Protein AF-A0A1E3XGG4-F1 (afdb_monomer_lite)

Foldseek 3Di:
DDPPVVADPLNVLVVVLVVLVVLLVVLVVLQVVVCVVVVHGLVVCVVVVVCVVVPVDPVVVVSNVSNVCSVVSNVVSVVVNVVSVLVNDWPVVVVVVLVVLCVVVVWDFPDWDDDRFKIWTWIGDDPQWTKTWIDGSVLVWIKIFTGHNRDGQWIWGQDPNFIWTLHNVGNPDTDTDDDDDPNRVVVVSVVVCVVVVVD

Structure (mmCIF, N/CA/C/O backbone):
data_AF-A0A1E3XGG4-F1
#
_entry.id   AF-A0A1E3XGG4-F1
#
loop_
_atom_site.group_PDB
_atom_site.id
_atom_site.type_symbol
_atom_site.label_atom_id
_atom_site.label_alt_id
_atom_site.label_comp_id
_atom_site.label_asym_id
_atom_site.label_entity_id
_atom_site.label_seq_id
_atom_site.pdbx_PDB_ins_code
_atom_site.Cartn_x
_atom_site.Cartn_y
_atom_site.Cartn_z
_atom_site.occupancy
_atom_site.B_iso_or_equiv
_atom_site.auth_seq_id
_atom_site.auth_comp_id
_atom_site.auth_asym_id
_atom_site.auth_atom_id
_atom_site.pdbx_PDB_model_num
ATOM 1 N N . MET A 1 1 ? 4.305 -35.126 -15.797 1.00 65.62 1 MET A N 1
ATOM 2 C CA . MET A 1 1 ? 4.258 -34.214 -14.642 1.00 65.62 1 MET A CA 1
ATOM 3 C C . MET A 1 1 ? 4.569 -32.824 -15.157 1.00 65.62 1 MET A C 1
ATOM 5 O O . MET A 1 1 ? 5.622 -32.645 -15.763 1.00 65.62 1 MET A O 1
ATOM 9 N N . LYS A 1 2 ? 3.625 -31.889 -15.069 1.00 80.44 2 LYS A N 1
ATOM 10 C CA . LYS A 1 2 ? 3.835 -30.514 -15.540 1.00 80.44 2 LYS A CA 1
ATOM 11 C C . LYS A 1 2 ? 4.566 -29.727 -14.454 1.00 80.44 2 LYS A C 1
ATOM 13 O O . LYS A 1 2 ? 4.305 -29.934 -13.279 1.00 80.44 2 LYS A O 1
ATOM 18 N N . LEU A 1 3 ? 5.448 -28.802 -14.832 1.00 75.38 3 LEU A N 1
ATOM 19 C CA . LEU A 1 3 ? 6.190 -27.970 -13.871 1.00 75.38 3 LEU A CA 1
ATOM 20 C C . LEU A 1 3 ? 5.249 -27.228 -12.897 1.00 75.38 3 LEU A C 1
ATOM 22 O O . LEU A 1 3 ? 5.534 -27.122 -11.712 1.00 75.38 3 LEU A O 1
ATOM 26 N N . VAL A 1 4 ? 4.084 -26.800 -13.392 1.00 77.31 4 VAL A N 1
ATOM 27 C CA . VAL A 1 4 ? 3.022 -26.137 -12.612 1.00 77.31 4 VAL A CA 1
ATOM 28 C C . VAL A 1 4 ? 2.339 -27.035 -11.573 1.00 77.31 4 VAL A C 1
ATOM 30 O O . VAL A 1 4 ? 1.601 -26.535 -10.739 1.00 77.31 4 VAL A O 1
ATOM 33 N N . GLU A 1 5 ? 2.558 -28.351 -11.619 1.00 86.88 5 GLU A N 1
ATOM 34 C CA . GLU A 1 5 ? 2.061 -29.299 -10.609 1.00 86.88 5 GLU A CA 1
ATOM 35 C C . GLU A 1 5 ? 3.046 -29.445 -9.432 1.00 86.88 5 GLU A C 1
ATOM 37 O O . GLU A 1 5 ? 2.701 -30.062 -8.430 1.00 86.88 5 GLU A O 1
ATOM 42 N N . LEU A 1 6 ? 4.265 -28.896 -9.548 1.00 88.75 6 LEU A N 1
ATOM 43 C CA . LEU A 1 6 ? 5.333 -29.000 -8.543 1.00 88.75 6 LEU A CA 1
ATOM 44 C C . LEU A 1 6 ? 5.618 -27.702 -7.792 1.00 88.75 6 LEU A C 1
ATOM 46 O O . LEU A 1 6 ? 6.265 -27.745 -6.752 1.00 88.75 6 LEU A O 1
ATOM 50 N N . ILE A 1 7 ? 5.207 -26.567 -8.353 1.00 85.81 7 ILE A N 1
ATOM 51 C CA . ILE A 1 7 ? 5.519 -25.234 -7.840 1.00 85.81 7 ILE A CA 1
ATOM 52 C C . ILE A 1 7 ? 4.202 -24.576 -7.445 1.00 85.81 7 ILE A C 1
ATOM 54 O O . ILE A 1 7 ? 3.264 -24.541 -8.245 1.00 85.81 7 ILE A O 1
ATOM 58 N N . SER A 1 8 ? 4.122 -24.058 -6.221 1.00 83.19 8 SER A N 1
ATOM 59 C CA . SER A 1 8 ? 2.925 -23.365 -5.749 1.00 83.19 8 SER A CA 1
ATOM 60 C C . SER A 1 8 ? 2.688 -22.058 -6.514 1.00 83.19 8 SER A C 1
ATOM 62 O O . SER A 1 8 ? 3.611 -21.420 -7.022 1.00 83.19 8 SER A O 1
ATOM 64 N N . GLU A 1 9 ? 1.433 -21.604 -6.562 1.00 82.25 9 GLU A N 1
ATOM 65 C CA . GLU A 1 9 ? 1.094 -20.309 -7.168 1.00 82.25 9 GLU A CA 1
ATOM 66 C C . GLU A 1 9 ? 1.853 -19.149 -6.499 1.00 82.25 9 GLU A C 1
ATOM 68 O O . GLU A 1 9 ? 2.249 -18.198 -7.174 1.00 82.25 9 GLU A O 1
ATOM 73 N N . LYS A 1 10 ? 2.105 -19.249 -5.186 1.00 79.75 10 LYS A N 1
ATOM 74 C CA . LYS A 1 10 ? 2.906 -18.284 -4.427 1.00 79.75 10 LYS A CA 1
ATOM 75 C C . LYS A 1 10 ? 4.347 -18.227 -4.932 1.00 79.75 10 LYS A C 1
ATOM 77 O O . LYS A 1 10 ? 4.805 -17.152 -5.303 1.00 79.75 10 LYS A O 1
ATOM 82 N N . GLU A 1 11 ? 5.020 -19.372 -5.030 1.00 82.69 11 GLU A N 1
ATOM 83 C CA . GLU A 1 11 ? 6.397 -19.450 -5.537 1.00 82.69 11 GLU A CA 1
ATOM 84 C C . GLU A 1 11 ? 6.503 -18.930 -6.979 1.00 82.69 11 GLU A C 1
ATOM 86 O O . GLU A 1 11 ? 7.465 -18.248 -7.329 1.00 82.69 11 GLU A O 1
ATOM 91 N N . ILE A 1 12 ? 5.491 -19.187 -7.818 1.00 88.94 12 ILE A N 1
ATOM 92 C CA . ILE A 1 12 ? 5.435 -18.638 -9.181 1.00 88.94 12 ILE A CA 1
ATOM 93 C C . ILE A 1 12 ? 5.317 -17.108 -9.146 1.00 88.94 12 ILE A C 1
ATOM 95 O O . ILE A 1 12 ? 6.051 -16.426 -9.863 1.00 88.94 12 ILE A O 1
ATOM 99 N N . LYS A 1 13 ? 4.416 -16.552 -8.324 1.00 85.62 13 LYS A N 1
ATOM 100 C CA . LYS A 1 13 ? 4.245 -15.095 -8.182 1.00 85.62 13 LYS A CA 1
ATOM 101 C C . LYS A 1 13 ? 5.522 -14.427 -7.680 1.00 85.62 13 LYS A C 1
ATOM 103 O O . LYS A 1 13 ? 5.933 -13.426 -8.261 1.00 85.62 13 LYS A O 1
ATOM 108 N N . GLU A 1 14 ? 6.165 -14.996 -6.664 1.00 86.38 14 GLU A N 1
ATOM 109 C CA . GLU A 1 14 ? 7.430 -14.506 -6.106 1.00 86.38 14 GLU A CA 1
ATOM 110 C C . GLU A 1 14 ? 8.556 -14.536 -7.145 1.00 86.38 14 GLU A C 1
ATOM 112 O O . GLU A 1 14 ? 9.252 -13.536 -7.332 1.00 86.38 14 GLU A O 1
ATOM 117 N N . ALA A 1 15 ? 8.699 -15.641 -7.883 1.00 91.00 15 ALA A N 1
ATOM 118 C CA . ALA A 1 15 ? 9.711 -15.766 -8.929 1.00 91.00 15 ALA A CA 1
ATOM 119 C C . ALA A 1 15 ? 9.498 -14.752 -10.067 1.00 91.00 15 ALA A C 1
ATOM 121 O O . ALA A 1 15 ? 10.449 -14.104 -10.511 1.00 91.00 15 ALA A O 1
ATOM 122 N N . VAL A 1 16 ? 8.251 -14.579 -10.522 1.00 93.00 16 VAL A N 1
ATOM 123 C CA . VAL A 1 16 ? 7.902 -13.607 -11.570 1.00 93.00 16 VAL A CA 1
ATOM 124 C C . VAL A 1 16 ? 8.116 -12.175 -11.087 1.00 93.00 16 VAL A C 1
ATOM 126 O O . VAL A 1 16 ? 8.691 -11.370 -11.823 1.00 93.00 16 VAL A O 1
ATOM 129 N N . LEU A 1 17 ? 7.693 -11.849 -9.862 1.00 91.50 17 LEU A N 1
ATOM 130 C CA . LEU A 1 17 ? 7.898 -10.524 -9.284 1.00 91.50 17 LEU A CA 1
ATOM 131 C C . LEU A 1 17 ? 9.393 -10.203 -9.177 1.00 91.50 17 LEU A C 1
ATOM 133 O O . LEU A 1 17 ? 9.817 -9.146 -9.642 1.00 91.50 17 LEU A O 1
ATOM 137 N N . GLY A 1 18 ? 10.195 -11.135 -8.658 1.00 91.69 18 GLY A N 1
ATOM 138 C CA . GLY A 1 18 ? 11.642 -10.961 -8.547 1.00 91.69 18 GLY A CA 1
ATOM 139 C C . GLY A 1 18 ? 12.324 -10.741 -9.901 1.00 91.69 18 GLY A C 1
ATOM 140 O O . GLY A 1 18 ? 13.247 -9.934 -10.006 1.00 91.69 18 GLY A O 1
ATOM 141 N N . GLU A 1 19 ? 11.864 -11.402 -10.966 1.00 96.75 19 GLU A N 1
ATOM 142 C CA . GLU A 1 19 ? 12.370 -11.165 -12.324 1.00 96.75 19 GLU A CA 1
ATOM 143 C C . GLU A 1 19 ? 11.973 -9.780 -12.865 1.00 96.75 19 GLU A C 1
ATOM 145 O O . GLU A 1 19 ? 12.795 -9.077 -13.460 1.00 96.75 19 GLU A O 1
ATOM 150 N N . TYR A 1 20 ? 10.734 -9.341 -12.628 1.00 96.56 20 TYR A N 1
ATOM 151 C CA . TYR A 1 20 ? 10.291 -8.001 -13.023 1.00 96.56 20 TYR A CA 1
ATOM 152 C C . TYR A 1 20 ? 11.061 -6.904 -12.289 1.00 96.56 20 TYR A C 1
ATOM 154 O O . TYR A 1 20 ? 11.469 -5.929 -12.919 1.00 96.56 20 TYR A O 1
ATOM 162 N N . GLU A 1 21 ? 11.317 -7.067 -10.992 1.00 93.62 21 GLU A N 1
ATOM 163 C CA . GLU A 1 21 ? 12.094 -6.112 -10.201 1.00 93.62 21 GLU A CA 1
ATOM 164 C C . GLU A 1 21 ? 13.542 -6.004 -10.698 1.00 93.62 21 GLU A C 1
ATOM 166 O O . GLU A 1 21 ? 14.043 -4.892 -10.879 1.00 93.62 21 GLU A O 1
ATOM 171 N N . LYS A 1 22 ? 14.193 -7.130 -11.024 1.00 97.19 22 LYS A N 1
ATOM 172 C CA . LYS A 1 22 ? 15.538 -7.131 -11.631 1.00 97.19 22 LYS A CA 1
ATOM 173 C C . LYS A 1 22 ? 15.572 -6.356 -12.946 1.00 97.19 22 LYS A C 1
ATOM 175 O O . LYS A 1 22 ? 16.424 -5.487 -13.132 1.00 97.19 22 LYS A O 1
ATOM 180 N N . ARG A 1 23 ? 14.636 -6.629 -13.858 1.00 97.75 23 ARG A N 1
ATOM 181 C CA . ARG A 1 23 ? 14.558 -5.921 -15.147 1.00 97.75 23 ARG A CA 1
ATOM 182 C C . ARG A 1 23 ? 14.245 -4.438 -14.977 1.00 97.75 23 ARG A C 1
ATOM 184 O O . ARG A 1 23 ? 14.800 -3.615 -15.698 1.00 97.75 23 ARG A O 1
ATOM 191 N N . LEU A 1 24 ? 13.408 -4.084 -14.002 1.00 96.94 24 LEU A N 1
ATOM 192 C CA . LEU A 1 24 ? 13.100 -2.695 -13.677 1.00 96.94 24 LEU A CA 1
ATOM 193 C C . LEU A 1 24 ? 14.357 -1.935 -13.223 1.00 96.94 24 LEU A C 1
ATOM 195 O O . LEU A 1 24 ? 14.554 -0.796 -13.639 1.00 96.94 24 LEU A O 1
ATOM 199 N N . VAL A 1 25 ? 15.237 -2.561 -12.432 1.00 96.62 25 VAL A N 1
ATOM 200 C CA . VAL A 1 25 ? 16.543 -1.979 -12.066 1.00 96.62 25 VAL A CA 1
ATOM 201 C C . VAL A 1 25 ? 17.404 -1.725 -13.305 1.00 96.62 25 VAL A C 1
ATOM 203 O O . VAL A 1 25 ? 17.967 -0.639 -13.434 1.00 96.62 25 VAL A O 1
ATOM 206 N N . LEU A 1 26 ? 17.469 -2.682 -14.237 1.00 97.56 26 LEU A N 1
ATOM 207 C CA . LEU A 1 26 ? 18.241 -2.526 -15.475 1.00 97.56 26 LEU A CA 1
ATOM 208 C C . LEU A 1 26 ? 17.712 -1.377 -16.342 1.00 97.56 26 LEU A C 1
ATOM 210 O O . LEU A 1 26 ? 18.495 -0.541 -16.783 1.00 97.56 26 LEU A O 1
ATOM 214 N N . TYR A 1 27 ? 16.395 -1.277 -16.532 1.00 98.31 27 TYR A N 1
ATOM 215 C CA . TYR A 1 27 ? 15.822 -0.177 -17.307 1.00 98.31 27 TYR A CA 1
ATOM 216 C C . TYR A 1 27 ? 16.009 1.187 -16.632 1.00 98.31 27 TYR A C 1
ATOM 218 O O . TYR A 1 27 ? 16.313 2.161 -17.318 1.00 98.31 27 TYR A O 1
ATOM 226 N N . LYS A 1 28 ? 15.904 1.265 -15.294 1.00 97.38 28 LYS A N 1
ATOM 227 C CA . LYS A 1 28 ? 16.214 2.497 -14.545 1.00 97.38 28 LYS A CA 1
ATOM 228 C C . LYS A 1 28 ? 17.664 2.908 -14.761 1.00 97.38 28 LYS A C 1
ATOM 230 O O . LYS A 1 28 ? 17.947 4.083 -14.954 1.00 97.38 28 LYS A O 1
ATOM 235 N N . PHE A 1 29 ? 18.578 1.943 -14.738 1.00 98.06 29 PHE A N 1
ATOM 236 C CA . PHE A 1 29 ? 19.991 2.205 -14.966 1.00 98.06 29 PHE A CA 1
ATOM 237 C C . PHE A 1 29 ? 20.255 2.746 -16.378 1.00 98.06 29 PHE A C 1
ATOM 239 O O . PHE A 1 29 ? 20.943 3.755 -16.507 1.00 98.06 29 PHE A O 1
ATOM 246 N N . THR A 1 30 ? 19.669 2.141 -17.418 1.00 98.19 30 THR A N 1
ATOM 247 C CA . THR A 1 30 ? 19.774 2.641 -18.801 1.00 98.19 30 THR A CA 1
ATOM 248 C C . THR A 1 30 ? 19.224 4.061 -18.941 1.00 98.19 30 THR A C 1
ATOM 250 O O . THR A 1 30 ? 19.904 4.920 -19.499 1.00 98.19 30 THR A O 1
ATOM 253 N N . ASP A 1 31 ? 18.035 4.332 -18.394 1.00 98.12 31 ASP A N 1
ATOM 254 C CA . ASP A 1 31 ? 17.426 5.668 -18.414 1.00 98.12 31 ASP A CA 1
ATOM 255 C C . ASP A 1 31 ? 18.335 6.710 -17.738 1.00 98.12 31 ASP A C 1
ATOM 257 O O . ASP A 1 31 ? 18.619 7.759 -18.310 1.00 98.12 31 ASP A O 1
ATOM 261 N N . GLU A 1 32 ? 18.889 6.399 -16.564 1.00 98.06 32 GLU A N 1
ATOM 262 C CA . GLU A 1 32 ? 19.806 7.297 -15.853 1.00 98.06 32 GLU A CA 1
ATOM 263 C C . GLU A 1 32 ? 21.145 7.511 -16.577 1.00 98.06 32 GLU A C 1
ATOM 265 O O . GLU A 1 32 ? 21.691 8.618 -16.558 1.00 98.06 32 GLU A O 1
ATOM 270 N N . LEU A 1 33 ? 21.688 6.485 -17.238 1.00 98.31 33 LEU A N 1
ATOM 271 C CA . LEU A 1 33 ? 22.899 6.627 -18.051 1.00 98.31 33 LEU A CA 1
ATOM 272 C C . LEU A 1 33 ? 22.681 7.586 -19.224 1.00 98.31 33 LEU A C 1
ATOM 274 O O . LEU A 1 33 ? 23.507 8.472 -19.457 1.00 98.31 33 LEU A O 1
ATOM 278 N N . LEU A 1 34 ? 21.571 7.436 -19.945 1.00 98.06 34 LEU A N 1
ATOM 279 C CA . LEU A 1 34 ? 21.284 8.246 -21.127 1.00 98.06 34 LEU A CA 1
ATOM 280 C C . LEU A 1 34 ? 20.848 9.665 -20.746 1.00 98.06 34 LEU A C 1
ATOM 282 O O . LEU A 1 34 ? 21.310 10.626 -21.366 1.00 98.06 34 LEU A O 1
ATOM 286 N N . LYS A 1 35 ? 20.116 9.832 -19.635 1.00 98.25 35 LYS A N 1
ATOM 287 C CA . LYS A 1 35 ? 19.868 11.152 -19.035 1.00 98.25 35 LYS A CA 1
ATOM 288 C C . LYS A 1 35 ? 21.158 11.910 -18.769 1.00 98.25 35 LYS A C 1
ATOM 290 O O . LYS A 1 35 ? 21.247 13.094 -19.080 1.00 98.25 35 LYS A O 1
ATOM 295 N N . LYS A 1 36 ? 22.173 11.234 -18.221 1.00 98.00 36 LYS A N 1
ATOM 296 C CA . LYS A 1 36 ? 23.494 11.832 -17.978 1.00 98.00 36 LYS A CA 1
ATOM 297 C C . LYS A 1 36 ? 24.253 12.115 -19.270 1.00 98.00 36 LYS A C 1
ATOM 299 O O . LYS A 1 36 ? 24.886 13.160 -19.364 1.00 98.00 36 LYS A O 1
ATOM 304 N N . LYS A 1 37 ? 24.188 11.218 -20.261 1.00 97.50 37 LYS A N 1
ATOM 305 C CA . LYS A 1 37 ? 24.859 11.396 -21.561 1.00 97.50 37 LYS A CA 1
ATOM 306 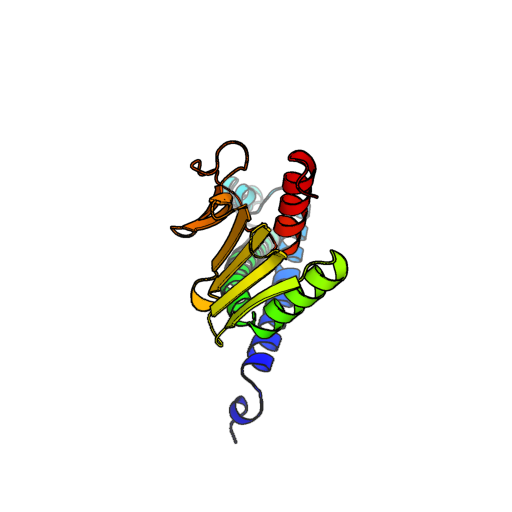C C . LYS A 1 37 ? 24.338 12.625 -22.311 1.00 97.50 37 LYS A C 1
ATOM 308 O O . LYS A 1 37 ? 25.127 13.364 -22.894 1.00 97.50 37 LYS A O 1
ATOM 313 N N . TYR A 1 38 ? 23.025 12.847 -22.283 1.00 96.25 38 TYR A N 1
ATOM 314 C CA . TYR A 1 38 ? 22.371 13.914 -23.044 1.00 96.25 38 TYR A CA 1
ATOM 315 C C . TYR A 1 38 ? 21.963 15.129 -22.204 1.00 96.25 38 TYR A C 1
ATOM 317 O O . TYR A 1 38 ? 21.523 16.131 -22.766 1.00 96.25 38 TYR A O 1
ATOM 325 N N . SER A 1 39 ? 22.131 15.070 -20.881 1.00 97.00 39 SER A N 1
ATOM 326 C CA . SER A 1 39 ? 21.727 16.113 -19.927 1.00 97.00 39 SER A CA 1
ATOM 327 C C . SER A 1 39 ? 20.257 16.526 -20.070 1.00 97.00 39 SER A C 1
ATOM 329 O O . SER A 1 39 ? 19.924 17.708 -19.981 1.00 97.00 39 SER A O 1
ATOM 331 N N . MET A 1 40 ? 19.380 15.559 -20.343 1.00 97.12 40 MET A N 1
ATOM 332 C CA . MET A 1 40 ? 17.940 15.762 -20.527 1.00 97.12 40 MET A CA 1
ATOM 333 C C . MET A 1 40 ? 17.172 14.455 -20.317 1.00 97.12 40 MET A C 1
ATOM 335 O O . MET A 1 40 ? 17.765 13.384 -20.268 1.00 97.12 40 MET A O 1
ATOM 339 N N . SER A 1 41 ? 15.853 14.523 -20.201 1.00 97.88 41 SER A N 1
ATOM 340 C CA . SER A 1 41 ? 14.971 13.352 -20.205 1.00 97.88 41 SER A CA 1
ATOM 341 C C . SER A 1 41 ? 14.735 12.805 -21.620 1.00 97.88 41 SER A C 1
ATOM 343 O O . SER A 1 41 ? 14.885 13.526 -22.606 1.00 97.88 41 SER A O 1
ATOM 345 N N . PHE A 1 42 ? 14.278 11.550 -21.729 1.00 97.38 42 PHE A N 1
ATOM 346 C CA . PHE A 1 42 ? 13.888 10.962 -23.019 1.00 97.38 42 PHE A CA 1
ATOM 347 C C . PHE A 1 42 ? 12.787 11.768 -23.726 1.00 97.38 42 PHE A C 1
ATOM 349 O O . PHE A 1 42 ? 12.811 11.948 -24.941 1.00 97.38 42 PHE A O 1
ATOM 356 N N . LYS A 1 43 ? 11.840 12.313 -22.952 1.00 96.88 43 LYS A N 1
ATOM 357 C CA . LYS A 1 43 ? 10.775 13.167 -23.483 1.00 96.88 43 LYS A CA 1
ATOM 358 C C . LYS A 1 43 ? 11.354 14.409 -24.167 1.00 96.88 43 LYS A C 1
ATOM 360 O O . LYS A 1 43 ? 11.043 14.668 -25.325 1.00 96.88 43 LYS A O 1
ATOM 365 N N . GLU A 1 44 ? 12.233 15.134 -23.479 1.00 97.44 44 GLU A N 1
ATOM 366 C CA . GLU A 1 44 ? 12.900 16.318 -24.037 1.00 97.44 44 GLU A CA 1
ATOM 367 C C . GLU A 1 44 ? 13.792 15.961 -25.233 1.00 97.44 44 GLU A C 1
ATOM 369 O O . GLU A 1 44 ? 13.873 16.726 -26.193 1.00 97.44 44 GLU A O 1
ATOM 374 N N . PHE A 1 45 ? 14.447 14.797 -25.193 1.00 96.69 45 PHE A N 1
ATOM 375 C CA . PHE A 1 45 ? 15.261 14.284 -26.292 1.00 96.69 45 PHE A CA 1
ATOM 376 C C . PHE A 1 45 ? 14.434 14.095 -27.573 1.00 96.69 45 PHE A C 1
ATOM 378 O O . PHE A 1 45 ? 14.866 14.505 -28.656 1.00 96.69 45 PHE A O 1
ATOM 385 N N . GLY A 1 46 ? 13.228 13.532 -27.446 1.00 93.69 46 GLY A N 1
ATOM 386 C CA . GLY A 1 46 ? 12.273 13.390 -28.545 1.00 93.69 46 GLY A CA 1
ATOM 387 C C . GLY A 1 46 ? 11.730 14.735 -29.038 1.00 93.69 46 GLY A C 1
ATOM 388 O O . GLY A 1 46 ? 11.748 15.000 -30.238 1.00 93.69 46 GLY A O 1
ATOM 389 N N . GLU A 1 47 ? 11.317 15.620 -28.125 1.00 96.31 47 GLU A N 1
ATOM 390 C CA . GLU A 1 47 ? 10.785 16.956 -28.453 1.00 96.31 47 GLU A CA 1
ATOM 391 C C . GLU A 1 47 ? 11.802 17.832 -29.202 1.00 96.31 47 GLU A C 1
ATOM 393 O O . GLU A 1 47 ? 11.437 18.562 -30.124 1.00 96.31 47 GLU A O 1
ATOM 398 N N . LYS A 1 48 ? 13.089 17.730 -28.849 1.00 94.75 48 LYS A N 1
ATOM 399 C CA . LYS A 1 48 ? 14.192 18.437 -29.521 1.00 94.75 48 LYS A CA 1
ATOM 400 C C . LYS A 1 48 ? 14.679 17.747 -30.795 1.00 94.75 48 LYS A C 1
ATOM 402 O O . LYS A 1 48 ? 15.559 18.279 -31.461 1.00 94.75 48 LYS A O 1
ATOM 407 N N . ASN A 1 49 ? 14.130 16.579 -31.133 1.00 92.25 49 ASN A N 1
ATOM 408 C CA . ASN A 1 49 ? 14.516 15.788 -32.299 1.00 92.25 49 ASN A CA 1
ATOM 409 C C . ASN A 1 49 ? 16.040 15.554 -32.369 1.00 92.25 49 ASN A C 1
ATOM 411 O O . ASN A 1 49 ? 16.684 15.752 -33.401 1.00 92.25 49 ASN A O 1
ATOM 415 N N . MET A 1 50 ? 16.630 15.159 -31.234 1.00 93.06 50 MET A N 1
ATOM 416 C CA . MET A 1 50 ? 18.085 15.120 -31.043 1.00 93.06 50 MET A CA 1
ATOM 417 C C . MET A 1 50 ? 18.820 14.245 -32.066 1.00 93.06 50 MET A C 1
ATOM 419 O O . MET A 1 50 ? 19.945 14.573 -32.441 1.00 93.06 50 MET A O 1
ATOM 423 N N . VAL A 1 51 ? 18.183 13.174 -32.555 1.00 91.38 51 VAL A N 1
ATOM 424 C CA . VAL A 1 51 ? 18.713 12.321 -33.634 1.00 91.38 51 VAL A CA 1
ATOM 425 C C . VAL A 1 51 ? 19.021 13.152 -34.882 1.00 91.38 51 VAL A C 1
ATOM 427 O O . VAL A 1 51 ? 20.122 13.070 -35.429 1.00 91.38 51 VAL A O 1
ATOM 430 N N . LYS A 1 52 ? 18.083 14.013 -35.293 1.00 91.00 52 LYS A N 1
ATOM 431 C CA . LYS A 1 52 ? 18.256 14.913 -36.435 1.00 91.00 52 LYS A CA 1
ATOM 432 C C . LYS A 1 52 ? 19.300 15.991 -36.151 1.00 91.00 52 LYS A C 1
ATOM 434 O O . LYS A 1 52 ? 20.175 16.215 -36.983 1.00 91.00 52 LYS A O 1
ATOM 439 N N . GLU A 1 53 ? 19.243 16.621 -34.978 1.00 90.19 53 GLU A N 1
ATOM 440 C CA . GLU A 1 53 ? 20.192 17.672 -34.568 1.00 90.19 53 GLU A CA 1
ATOM 441 C C . GLU A 1 53 ? 21.649 17.181 -34.523 1.00 90.19 53 GLU A C 1
ATOM 443 O O . GLU A 1 53 ? 22.584 17.947 -34.748 1.00 90.19 53 GLU A O 1
ATOM 448 N N . LYS A 1 54 ? 21.865 15.888 -34.259 1.00 88.31 54 LYS A N 1
ATOM 449 C CA . LYS A 1 54 ? 23.194 15.256 -34.249 1.00 88.31 54 LYS A CA 1
ATOM 450 C C . LYS A 1 54 ? 23.538 14.539 -35.557 1.00 88.31 54 LYS A C 1
ATOM 452 O O . LYS A 1 54 ? 24.534 13.822 -35.607 1.00 88.31 54 LYS A O 1
ATOM 457 N N . GLY A 1 55 ? 22.754 14.759 -36.613 1.00 90.81 55 GLY A N 1
ATOM 458 C CA . GLY A 1 55 ? 23.078 14.322 -37.968 1.00 90.81 55 GLY A CA 1
ATOM 459 C C . GLY A 1 55 ? 22.844 12.839 -38.245 1.00 90.81 55 GLY A C 1
ATOM 460 O O . GLY A 1 55 ? 23.557 12.286 -39.075 1.00 90.81 55 GLY A O 1
ATOM 461 N N . PHE A 1 56 ? 21.870 12.205 -37.578 1.00 90.38 56 PHE A N 1
ATOM 462 C CA . PHE A 1 56 ? 21.471 10.811 -37.837 1.00 90.38 56 PHE A CA 1
ATOM 463 C C . PHE A 1 56 ? 22.634 9.816 -37.726 1.00 90.38 56 PHE A C 1
ATOM 465 O O . PHE A 1 56 ? 22.790 8.903 -38.537 1.00 90.38 56 PHE A O 1
ATOM 472 N N . SER A 1 57 ? 23.519 10.014 -36.747 1.00 94.81 57 SER A N 1
ATOM 473 C CA . SER A 1 57 ? 24.576 9.037 -36.515 1.00 94.81 57 SER A CA 1
ATOM 474 C C . SER A 1 57 ? 23.976 7.737 -35.979 1.00 94.81 57 SER A C 1
ATOM 476 O O . SER A 1 57 ? 23.054 7.742 -35.163 1.00 94.81 57 SER A O 1
ATOM 478 N N . TRP A 1 58 ? 24.554 6.607 -36.383 1.00 92.25 58 TRP A N 1
ATOM 479 C CA . TRP A 1 58 ? 24.138 5.306 -35.859 1.00 92.25 58 TRP A CA 1
ATOM 480 C C . TRP A 1 58 ? 24.200 5.243 -34.323 1.00 92.25 58 TRP A C 1
ATOM 482 O O . TRP A 1 58 ? 23.360 4.612 -33.693 1.00 92.25 58 TRP A O 1
ATOM 492 N N . GLU A 1 59 ? 25.166 5.930 -33.706 1.00 95.19 59 GLU A N 1
ATOM 493 C CA . GLU A 1 59 ? 25.285 5.993 -32.247 1.00 95.19 59 GLU A CA 1
ATOM 494 C C . GLU A 1 59 ? 24.051 6.628 -31.596 1.00 95.19 59 GLU A C 1
ATOM 496 O O . GLU A 1 59 ? 23.509 6.061 -30.653 1.00 95.19 59 GLU A O 1
ATOM 501 N N . ILE A 1 60 ? 23.578 7.774 -32.101 1.00 95.12 60 ILE A N 1
ATOM 502 C CA . ILE A 1 60 ? 22.424 8.442 -31.489 1.00 95.12 60 ILE A CA 1
ATOM 503 C C . ILE A 1 60 ? 21.107 7.732 -31.793 1.00 95.12 60 ILE A C 1
ATOM 505 O O . ILE A 1 60 ? 20.208 7.733 -30.957 1.00 95.12 60 ILE A O 1
ATOM 509 N N . GLU A 1 61 ? 20.986 7.116 -32.967 1.00 95.19 61 GLU A N 1
ATOM 510 C CA . GLU A 1 61 ? 19.817 6.302 -33.304 1.00 95.19 61 GLU A CA 1
ATOM 511 C C . GLU A 1 61 ? 19.721 5.080 -32.394 1.00 95.19 61 GLU A C 1
ATOM 513 O O . GLU A 1 61 ? 18.660 4.807 -31.834 1.00 95.19 61 GLU A O 1
ATOM 518 N N . LYS A 1 62 ? 20.845 4.389 -32.184 1.00 97.44 62 LYS A N 1
ATOM 519 C CA . LYS A 1 62 ? 20.926 3.263 -31.260 1.00 97.44 62 LYS A CA 1
ATOM 520 C C . LYS A 1 62 ? 20.570 3.690 -29.834 1.00 97.44 62 LYS A C 1
ATOM 522 O O . LYS A 1 62 ? 19.744 3.035 -29.203 1.00 97.44 62 LYS A O 1
ATOM 527 N N . ASP A 1 63 ? 21.145 4.789 -29.349 1.00 97.81 63 ASP A N 1
ATOM 528 C CA . ASP A 1 63 ? 20.844 5.309 -28.014 1.00 97.81 63 ASP A CA 1
ATOM 529 C C . ASP A 1 63 ? 19.362 5.671 -27.875 1.00 97.81 63 ASP A C 1
ATOM 531 O O . ASP A 1 63 ? 18.756 5.358 -26.855 1.00 97.81 63 ASP A O 1
ATOM 535 N N . ALA A 1 64 ? 18.750 6.272 -28.900 1.00 97.25 64 ALA A N 1
ATOM 536 C CA . ALA A 1 64 ? 17.324 6.585 -28.899 1.00 97.25 64 ALA A CA 1
ATOM 537 C C . ALA A 1 64 ? 16.457 5.318 -28.786 1.00 97.25 64 ALA A C 1
ATOM 539 O O . ALA A 1 64 ? 15.534 5.289 -27.974 1.00 97.25 64 ALA A O 1
ATOM 540 N N . MET A 1 65 ? 16.779 4.264 -29.546 1.00 97.75 65 MET A N 1
ATOM 541 C CA . MET A 1 65 ? 16.067 2.979 -29.495 1.00 97.75 65 MET A CA 1
ATOM 542 C C . MET A 1 65 ? 16.224 2.288 -28.133 1.00 97.75 65 MET A C 1
ATOM 544 O O . MET A 1 65 ? 15.250 1.776 -27.578 1.00 97.75 65 MET A O 1
ATOM 548 N N . GLU A 1 66 ? 17.438 2.272 -27.574 1.00 98.00 66 GLU A N 1
ATOM 549 C CA . GLU A 1 66 ? 17.702 1.695 -26.250 1.00 98.00 66 GLU A CA 1
ATOM 550 C C . GLU A 1 66 ? 16.992 2.481 -25.140 1.00 98.00 66 GLU A C 1
ATOM 552 O O . GLU A 1 66 ? 16.437 1.877 -24.215 1.00 98.00 66 GLU A O 1
ATOM 557 N N . TRP A 1 67 ? 16.952 3.813 -25.245 1.00 98.31 67 TRP A N 1
ATOM 558 C CA . TRP A 1 67 ? 16.255 4.666 -24.286 1.00 98.31 67 TRP A CA 1
ATOM 559 C C . TRP A 1 67 ? 14.744 4.463 -24.337 1.00 98.31 67 TRP A C 1
ATOM 561 O O . TRP A 1 67 ? 14.122 4.281 -23.290 1.00 98.31 67 TRP A O 1
ATOM 571 N N . GLU A 1 68 ? 14.160 4.437 -25.538 1.00 98.25 68 GLU A N 1
ATOM 572 C CA . GLU A 1 68 ? 12.732 4.180 -25.732 1.00 98.25 68 GLU A CA 1
ATOM 573 C C . GLU A 1 68 ? 12.348 2.821 -25.146 1.00 98.25 68 GLU A C 1
ATOM 575 O O . GLU A 1 68 ? 11.408 2.719 -24.355 1.00 98.25 68 GLU A O 1
ATOM 580 N N . HIS A 1 69 ? 13.129 1.781 -25.461 1.00 98.06 69 HIS A N 1
ATOM 581 C CA . HIS A 1 69 ? 12.907 0.441 -24.931 1.00 98.06 69 HIS A CA 1
ATOM 582 C C . HIS A 1 69 ? 12.965 0.411 -23.398 1.00 98.06 69 HIS A C 1
ATOM 584 O O . HIS A 1 69 ? 12.147 -0.259 -22.764 1.00 98.06 69 HIS A O 1
ATOM 590 N N . ALA A 1 70 ? 13.904 1.142 -22.791 1.00 98.00 70 ALA A N 1
ATOM 591 C CA . ALA A 1 70 ? 14.012 1.236 -21.341 1.00 98.00 70 ALA A CA 1
ATOM 592 C C . ALA A 1 70 ? 12.822 1.982 -20.719 1.00 98.00 70 ALA A C 1
ATOM 594 O O . ALA A 1 70 ? 12.225 1.478 -19.770 1.00 98.00 70 ALA A O 1
ATOM 595 N N . VAL A 1 71 ? 12.433 3.141 -21.257 1.00 97.75 71 VAL A N 1
ATOM 596 C CA . VAL A 1 71 ? 11.318 3.948 -20.730 1.00 97.75 71 VAL A CA 1
ATOM 597 C C . VAL A 1 71 ? 9.985 3.207 -20.854 1.00 97.75 71 VAL A C 1
ATOM 599 O O . VAL A 1 71 ? 9.234 3.121 -19.877 1.00 97.75 71 VAL A O 1
ATOM 602 N N . GLU A 1 72 ? 9.710 2.587 -22.002 1.00 97.81 72 GLU A N 1
ATOM 603 C CA . GLU A 1 72 ? 8.510 1.762 -22.173 1.00 97.81 72 GLU A CA 1
ATOM 604 C C . GLU A 1 72 ? 8.561 0.495 -21.311 1.00 97.81 72 GLU A C 1
ATOM 606 O O . GLU A 1 72 ? 7.554 0.101 -20.713 1.00 97.81 72 GLU A O 1
ATOM 611 N N . GLY A 1 73 ? 9.742 -0.111 -21.169 1.00 97.56 73 GLY A N 1
ATOM 612 C CA . GLY A 1 73 ? 9.978 -1.237 -20.271 1.00 97.56 73 GLY A CA 1
ATOM 613 C C . GLY A 1 73 ? 9.683 -0.901 -18.807 1.00 97.56 73 GLY A C 1
ATOM 614 O O . GLY A 1 73 ? 9.036 -1.694 -18.118 1.00 97.56 73 GLY A O 1
ATOM 615 N N . LEU A 1 74 ? 10.083 0.287 -18.339 1.00 97.25 74 LEU A N 1
ATOM 616 C CA . LEU A 1 74 ? 9.765 0.790 -16.998 1.00 97.25 74 LEU A CA 1
ATOM 617 C C . LEU A 1 74 ? 8.262 0.905 -16.791 1.00 97.25 74 LEU A C 1
ATOM 619 O O . LEU A 1 74 ? 7.738 0.370 -15.812 1.00 97.25 74 LEU A O 1
ATOM 623 N N . ARG A 1 75 ? 7.565 1.562 -17.724 1.00 95.12 75 ARG A N 1
ATOM 624 C CA . ARG A 1 75 ? 6.113 1.749 -17.656 1.00 95.12 75 ARG A CA 1
ATOM 625 C C . ARG A 1 75 ? 5.388 0.403 -17.608 1.00 95.12 75 ARG A C 1
ATOM 627 O O . ARG A 1 75 ? 4.557 0.181 -16.727 1.00 95.12 75 ARG A O 1
ATOM 634 N N . TYR A 1 76 ? 5.738 -0.506 -18.516 1.00 96.69 76 TYR A N 1
ATOM 635 C CA . TYR A 1 76 ? 5.125 -1.829 -18.619 1.00 96.69 76 TYR A CA 1
ATOM 636 C C . TYR A 1 76 ? 5.350 -2.684 -17.364 1.00 96.69 76 TYR A C 1
ATOM 638 O O . TYR A 1 76 ? 4.401 -3.258 -16.824 1.00 96.69 76 TYR A O 1
ATOM 646 N N . LEU A 1 77 ? 6.592 -2.776 -16.877 1.00 96.25 77 LEU A N 1
ATOM 647 C CA . LEU A 1 77 ? 6.903 -3.598 -15.706 1.00 96.25 77 LEU A CA 1
ATOM 648 C C . LEU A 1 77 ? 6.302 -3.019 -14.429 1.00 96.25 77 LEU A C 1
ATOM 650 O O . LEU A 1 77 ? 5.778 -3.783 -13.620 1.00 96.25 77 LEU A O 1
ATOM 654 N N . GLN A 1 78 ? 6.305 -1.695 -14.263 1.00 91.38 78 GLN A N 1
ATOM 655 C CA . GLN A 1 78 ? 5.675 -1.063 -13.107 1.00 91.38 78 GLN A CA 1
ATOM 656 C C . GLN A 1 78 ? 4.172 -1.374 -13.052 1.00 91.38 78 GLN A C 1
ATOM 658 O O . GLN A 1 78 ? 3.655 -1.716 -11.989 1.00 91.38 78 GLN A O 1
ATOM 663 N N . GLU A 1 79 ? 3.478 -1.342 -14.194 1.00 91.75 79 GLU A N 1
ATOM 664 C CA . GLU A 1 79 ? 2.064 -1.721 -14.278 1.00 91.75 79 GLU A CA 1
ATOM 665 C C . GLU A 1 79 ? 1.835 -3.188 -13.874 1.00 91.75 79 GLU A C 1
ATOM 667 O O . GLU A 1 79 ? 0.911 -3.496 -13.119 1.00 91.75 79 GLU A O 1
ATOM 672 N N . LYS A 1 80 ? 2.687 -4.109 -14.344 1.00 92.69 80 LYS A N 1
ATOM 673 C CA . LYS A 1 80 ? 2.597 -5.534 -13.988 1.00 92.69 80 LYS A CA 1
ATOM 674 C C . LYS A 1 80 ? 2.867 -5.781 -12.507 1.00 92.69 80 LYS A C 1
ATOM 676 O O . LYS A 1 80 ? 2.119 -6.525 -11.879 1.00 92.69 80 LYS A O 1
ATOM 681 N N . ILE A 1 81 ? 3.892 -5.144 -11.945 1.00 89.12 81 ILE A N 1
ATOM 682 C CA . ILE A 1 81 ? 4.237 -5.247 -10.522 1.00 89.12 81 ILE A CA 1
ATOM 683 C C . ILE A 1 81 ? 3.079 -4.748 -9.657 1.00 89.12 81 ILE A C 1
ATOM 685 O O . ILE A 1 81 ? 2.689 -5.433 -8.714 1.00 89.12 81 ILE A O 1
ATOM 689 N N . ASN A 1 82 ? 2.477 -3.609 -10.010 1.00 81.31 82 ASN A N 1
ATOM 690 C CA . ASN A 1 82 ? 1.343 -3.052 -9.273 1.00 81.31 82 ASN A CA 1
ATOM 691 C C . ASN A 1 82 ? 0.118 -3.981 -9.289 1.00 81.31 82 ASN A C 1
ATOM 693 O O . ASN A 1 82 ? -0.642 -3.981 -8.332 1.00 81.31 82 ASN A O 1
ATOM 697 N N . LYS A 1 83 ? -0.048 -4.805 -10.332 1.00 83.06 83 LYS A N 1
ATOM 698 C CA . LYS A 1 83 ? -1.105 -5.829 -10.404 1.00 83.06 83 LYS A CA 1
ATOM 699 C C . LYS A 1 83 ? -0.772 -7.099 -9.617 1.00 83.06 83 LYS A C 1
ATOM 701 O O . LYS A 1 83 ? -1.681 -7.757 -9.130 1.00 83.06 83 LYS A O 1
ATOM 706 N N . ILE A 1 84 ? 0.505 -7.477 -9.519 1.00 82.81 84 ILE A N 1
ATOM 707 C CA . ILE A 1 84 ? 0.935 -8.718 -8.849 1.00 82.81 84 ILE A CA 1
ATOM 708 C C . ILE A 1 84 ? 1.056 -8.530 -7.338 1.00 82.81 84 ILE A C 1
ATOM 710 O O . ILE A 1 84 ? 0.632 -9.409 -6.596 1.00 82.81 84 ILE A O 1
ATOM 714 N N . LYS A 1 85 ? 1.590 -7.395 -6.871 1.00 76.94 85 LYS A N 1
ATOM 715 C CA . LYS A 1 85 ? 1.811 -7.144 -5.438 1.00 76.94 85 LYS A CA 1
ATOM 716 C C . LYS A 1 85 ? 0.552 -7.352 -4.578 1.00 76.94 85 LYS A C 1
ATOM 718 O O . LYS A 1 85 ? 0.654 -8.055 -3.577 1.00 76.94 85 LYS A O 1
ATOM 723 N N . PRO A 1 86 ? -0.641 -6.861 -4.960 1.00 70.38 86 PRO A N 1
ATOM 724 C CA . PRO A 1 86 ? -1.855 -7.121 -4.188 1.00 70.38 86 PRO A CA 1
ATOM 725 C C . PRO A 1 86 ? -2.281 -8.595 -4.186 1.00 70.38 86 PRO A C 1
ATOM 727 O O . PRO A 1 86 ? -2.864 -9.059 -3.214 1.00 70.38 86 PRO A O 1
ATOM 730 N N . LEU A 1 87 ? -1.955 -9.354 -5.241 1.00 72.06 87 LEU A N 1
ATOM 731 C CA . LEU A 1 87 ? -2.223 -10.799 -5.332 1.00 72.06 87 LEU A CA 1
ATOM 732 C C . LEU A 1 87 ? -1.285 -11.648 -4.466 1.00 72.06 87 LEU A C 1
ATOM 734 O O . LEU A 1 87 ? -1.459 -12.871 -4.418 1.00 72.06 87 LEU A O 1
ATOM 738 N N . MET A 1 88 ? -0.274 -11.021 -3.864 1.00 70.81 88 MET A N 1
ATOM 739 C CA . MET A 1 88 ? 0.655 -11.637 -2.921 1.00 70.81 88 MET A CA 1
ATOM 740 C C . MET A 1 88 ? 0.310 -11.314 -1.467 1.00 70.81 88 MET A C 1
ATOM 742 O O . MET A 1 88 ? 0.815 -11.989 -0.582 1.00 70.81 88 MET A O 1
ATOM 746 N N . MET A 1 89 ? -0.548 -10.319 -1.219 1.00 71.69 89 MET A N 1
ATOM 747 C CA . MET A 1 89 ? -0.955 -9.953 0.132 1.00 71.69 89 MET A CA 1
ATOM 748 C C . MET A 1 89 ? -1.930 -10.993 0.675 1.00 71.69 89 MET A C 1
ATOM 750 O O . MET A 1 89 ? -3.046 -11.142 0.170 1.00 71.69 89 MET A O 1
ATOM 754 N N . GLU A 1 90 ? -1.524 -11.691 1.729 1.00 82.38 90 GLU A N 1
ATOM 755 C CA . GLU A 1 90 ? -2.402 -12.621 2.425 1.00 82.38 90 GLU A CA 1
ATOM 756 C C . GLU A 1 90 ? -3.013 -11.985 3.671 1.00 82.38 90 GLU A C 1
ATOM 758 O O . GLU A 1 90 ? -2.379 -11.237 4.415 1.00 82.38 90 GLU A O 1
ATOM 763 N N . ILE A 1 91 ? -4.263 -12.348 3.955 1.00 89.12 91 ILE A N 1
ATOM 764 C CA . ILE A 1 91 ? -4.944 -11.956 5.193 1.00 89.12 91 ILE A CA 1
ATOM 765 C C . ILE A 1 91 ? -4.150 -12.411 6.432 1.00 89.12 91 ILE A C 1
ATOM 767 O O . ILE A 1 91 ? -4.144 -11.718 7.450 1.00 89.12 91 ILE A O 1
ATOM 771 N N . SER A 1 92 ? -3.431 -13.533 6.335 1.00 86.50 92 SER A N 1
ATOM 772 C CA . SER A 1 92 ? -2.540 -14.056 7.376 1.00 86.50 92 SER A CA 1
ATOM 773 C C . SER A 1 92 ? -1.427 -13.065 7.759 1.00 86.50 92 SER A C 1
ATOM 775 O O . SER A 1 92 ? -1.179 -12.855 8.949 1.00 86.50 92 SER A O 1
ATOM 777 N N . GLU A 1 93 ? -0.817 -12.400 6.775 1.00 89.56 93 GLU A N 1
ATOM 778 C CA . GLU A 1 93 ? 0.227 -11.387 6.971 1.00 89.56 93 GLU A CA 1
ATOM 779 C C . GLU A 1 93 ? -0.342 -10.146 7.662 1.00 89.56 93 GLU A C 1
ATOM 781 O O . GLU A 1 93 ? 0.219 -9.668 8.645 1.00 89.56 93 GLU A O 1
ATOM 786 N N . ILE A 1 94 ? -1.525 -9.689 7.241 1.00 92.81 94 ILE A N 1
ATOM 787 C CA . ILE A 1 94 ? -2.211 -8.545 7.861 1.00 92.81 94 ILE A CA 1
ATOM 788 C C . ILE A 1 94 ? -2.569 -8.844 9.321 1.00 92.81 94 ILE A C 1
ATOM 790 O O . ILE A 1 94 ? -2.398 -7.997 10.200 1.00 92.81 94 ILE A O 1
ATOM 794 N N . ILE A 1 95 ? -3.043 -10.059 9.613 1.00 95.50 95 ILE A N 1
ATOM 795 C CA . ILE A 1 95 ? -3.313 -10.499 10.989 1.00 95.50 95 ILE A CA 1
ATOM 796 C C . ILE A 1 95 ? -2.029 -10.461 11.823 1.00 95.50 95 ILE A C 1
ATOM 798 O O . ILE A 1 95 ? -2.071 -10.048 12.985 1.00 95.50 95 ILE A O 1
ATOM 802 N N . GLN A 1 96 ? -0.898 -10.884 11.256 1.00 94.94 96 GLN A N 1
ATOM 803 C CA . GLN A 1 96 ? 0.390 -10.838 11.939 1.00 94.94 96 GLN A CA 1
ATOM 804 C C . GLN A 1 96 ? 0.820 -9.391 12.227 1.00 94.94 96 GLN A C 1
ATOM 806 O O . GLN A 1 96 ? 1.145 -9.080 13.374 1.00 94.94 96 GLN A O 1
ATOM 811 N N . THR A 1 97 ? 0.694 -8.484 11.254 1.00 95.31 97 THR A N 1
ATOM 812 C CA . THR A 1 97 ? 0.926 -7.043 11.443 1.00 95.31 97 THR A CA 1
ATOM 813 C C . THR A 1 97 ? 0.061 -6.471 12.568 1.00 95.31 97 THR A C 1
ATOM 815 O O . THR A 1 97 ? 0.573 -5.813 13.473 1.00 95.31 97 THR A O 1
ATOM 818 N N . LEU A 1 98 ? -1.242 -6.772 12.590 1.00 97.19 98 LEU A N 1
ATOM 819 C CA . LEU A 1 98 ? -2.147 -6.313 13.651 1.00 97.19 98 LEU A CA 1
ATOM 820 C C . LEU A 1 98 ? -1.721 -6.826 15.036 1.00 97.19 98 LEU A C 1
ATOM 822 O O . LEU A 1 98 ? -1.777 -6.082 16.016 1.00 97.19 98 LEU A O 1
ATOM 826 N N . LYS A 1 99 ? -1.270 -8.084 15.144 1.00 97.19 99 LYS A N 1
ATOM 827 C CA . LYS A 1 99 ? -0.754 -8.644 16.407 1.00 97.19 99 LYS A CA 1
ATOM 828 C C . LYS A 1 99 ? 0.505 -7.919 16.884 1.00 97.19 99 LYS A C 1
ATOM 830 O O . LYS A 1 99 ? 0.640 -7.668 18.082 1.00 97.19 99 LYS A O 1
ATOM 835 N N . GLU A 1 100 ? 1.411 -7.584 15.972 1.00 97.69 100 GLU A N 1
ATOM 836 C CA . GLU A 1 100 ? 2.650 -6.866 16.282 1.00 97.69 100 GLU A CA 1
ATOM 837 C C . GLU A 1 100 ? 2.385 -5.435 16.744 1.00 97.69 100 GLU A C 1
ATOM 839 O O . GLU A 1 100 ? 2.904 -5.039 17.790 1.00 97.69 100 GLU A O 1
ATOM 844 N N . ILE A 1 101 ? 1.515 -4.708 16.037 1.00 97.69 101 ILE A N 1
ATOM 845 C CA . ILE A 1 101 ? 1.045 -3.371 16.427 1.00 97.69 101 ILE A CA 1
ATOM 846 C C . ILE A 1 101 ? 0.440 -3.425 17.834 1.00 97.69 101 ILE A C 1
ATOM 848 O O . ILE A 1 101 ? 0.821 -2.655 18.715 1.00 97.69 101 ILE A O 1
ATOM 852 N N . ASN A 1 102 ? -0.451 -4.384 18.092 1.00 96.44 102 ASN A N 1
ATOM 853 C CA . ASN A 1 102 ? -1.096 -4.511 19.397 1.00 96.44 102 ASN A CA 1
ATOM 854 C C . ASN A 1 102 ? -0.099 -4.737 20.529 1.00 96.44 102 ASN A C 1
ATOM 856 O O . ASN A 1 102 ? -0.181 -4.081 21.565 1.00 96.44 102 ASN A O 1
ATOM 860 N N . LYS A 1 103 ? 0.880 -5.622 20.318 1.00 96.75 103 LYS A N 1
ATOM 861 C CA . LYS A 1 103 ? 1.953 -5.854 21.286 1.00 96.75 103 LYS A CA 1
ATOM 862 C C . LYS A 1 103 ? 2.796 -4.595 21.504 1.00 96.75 103 LYS A C 1
ATOM 864 O O . LYS A 1 103 ? 3.139 -4.296 22.643 1.00 96.75 103 LYS A O 1
ATOM 869 N N . ARG A 1 104 ? 3.134 -3.879 20.427 1.00 97.81 104 ARG A N 1
ATOM 870 C CA . ARG A 1 104 ? 3.986 -2.682 20.454 1.00 97.81 104 ARG A CA 1
ATOM 871 C C . ARG A 1 104 ? 3.343 -1.527 21.222 1.00 97.81 104 ARG A C 1
ATOM 873 O O . ARG A 1 104 ? 4.032 -0.879 22.001 1.00 97.81 104 ARG A O 1
ATOM 880 N N . TYR A 1 105 ? 2.042 -1.304 21.035 1.00 97.06 105 TYR A N 1
ATOM 881 C CA . TYR A 1 105 ? 1.319 -0.167 21.621 1.00 97.06 105 TYR A CA 1
ATOM 882 C C . TYR A 1 105 ? 0.415 -0.536 22.806 1.00 97.06 105 TYR A C 1
ATOM 884 O O . TYR A 1 105 ? -0.321 0.312 23.302 1.00 97.06 105 TYR A O 1
ATOM 892 N N . GLY A 1 106 ? 0.446 -1.788 23.272 1.00 96.06 106 GLY A N 1
ATOM 893 C CA . GLY A 1 106 ? -0.375 -2.244 24.398 1.00 96.06 106 GLY A CA 1
ATOM 894 C C . GLY A 1 106 ? -1.880 -2.291 24.101 1.00 96.06 106 GLY A C 1
ATOM 895 O O . GLY A 1 106 ? -2.692 -2.169 25.017 1.00 96.06 106 GLY A O 1
ATOM 896 N N . LEU A 1 107 ? -2.260 -2.461 22.833 1.00 97.44 107 LEU A N 1
ATOM 897 C CA . LEU A 1 107 ? -3.655 -2.571 22.400 1.00 97.44 107 LEU A CA 1
ATOM 898 C C . LEU A 1 107 ? -4.145 -4.022 22.467 1.00 97.44 107 LEU A C 1
ATOM 900 O O . LEU A 1 107 ? -3.368 -4.977 22.527 1.00 97.44 107 LEU A O 1
ATOM 904 N N . LYS A 1 108 ? -5.465 -4.197 22.424 1.00 97.12 108 LYS A N 1
ATOM 905 C CA . LYS A 1 108 ? -6.137 -5.500 22.397 1.00 97.12 108 LYS A CA 1
ATOM 906 C C . LYS A 1 108 ? -6.855 -5.700 21.071 1.00 97.12 108 LYS A C 1
ATOM 908 O O . LYS A 1 108 ? -7.441 -4.761 20.541 1.00 97.12 108 LYS A O 1
ATOM 913 N N . ILE A 1 109 ? -6.886 -6.943 20.589 1.00 97.62 109 ILE A N 1
ATOM 914 C CA . ILE A 1 109 ? -7.844 -7.364 19.559 1.00 97.62 109 ILE A CA 1
ATOM 915 C C . ILE A 1 109 ? -9.192 -7.545 20.253 1.00 97.62 109 ILE A C 1
ATOM 917 O O . ILE A 1 109 ? -9.373 -8.476 21.033 1.00 97.62 109 ILE A O 1
ATOM 921 N N . LEU A 1 110 ? -10.118 -6.632 19.993 1.00 98.00 110 LEU A N 1
ATOM 922 C CA . LEU A 1 110 ? -11.468 -6.630 20.556 1.00 98.00 110 LEU A CA 1
ATOM 923 C C . LEU A 1 110 ? -12.453 -7.401 19.671 1.00 98.00 110 LEU A C 1
ATOM 925 O O . LEU A 1 110 ? -13.467 -7.898 20.149 1.00 98.00 110 LEU A O 1
ATOM 929 N N . TYR A 1 111 ? -12.155 -7.483 18.375 1.00 98.38 111 TYR A N 1
ATOM 930 C CA . TYR A 1 111 ? -12.897 -8.255 17.388 1.00 98.38 111 TYR A CA 1
ATOM 931 C C . TYR A 1 111 ? -11.950 -8.642 16.257 1.00 98.38 111 TYR A C 1
ATOM 933 O O . TYR A 1 111 ? -11.130 -7.820 15.847 1.00 98.38 111 TYR A O 1
ATOM 941 N N . LEU A 1 112 ? -12.077 -9.862 15.745 1.00 97.62 112 LEU A N 1
ATOM 942 C CA . LEU A 1 112 ? -11.372 -10.323 14.557 1.00 97.62 112 LEU A CA 1
ATOM 943 C C . LEU A 1 112 ? -12.237 -11.355 13.841 1.00 97.62 112 LEU A C 1
ATOM 945 O O . LEU A 1 112 ? -12.575 -12.384 14.420 1.00 97.62 112 LEU A O 1
ATOM 949 N N . ASP A 1 113 ? -12.557 -11.074 12.587 1.00 97.19 113 ASP A N 1
ATOM 950 C CA . ASP A 1 113 ? -13.273 -11.968 11.685 1.00 97.19 113 ASP A CA 1
ATOM 951 C C . ASP A 1 113 ? -12.666 -11.841 10.292 1.00 97.19 113 ASP A C 1
ATOM 953 O O . ASP A 1 113 ? -12.303 -10.741 9.861 1.00 97.19 113 ASP A O 1
ATOM 957 N N . TYR A 1 114 ? -12.485 -12.963 9.608 1.00 96.88 114 TYR A N 1
ATOM 958 C CA . TYR A 1 114 ? -11.783 -12.973 8.337 1.00 96.88 114 TYR A CA 1
ATOM 959 C C . TYR A 1 114 ? -12.123 -14.179 7.464 1.00 96.88 114 TYR A C 1
ATOM 961 O O . TYR A 1 114 ? -12.548 -15.235 7.923 1.00 96.88 114 TYR A O 1
ATOM 969 N N . THR A 1 115 ? -11.885 -13.993 6.172 1.00 91.81 115 THR A N 1
ATOM 970 C CA . THR A 1 115 ? -11.844 -15.025 5.135 1.00 91.81 115 THR A CA 1
ATOM 971 C C . THR A 1 115 ? -10.489 -14.944 4.435 1.00 91.81 115 THR A C 1
ATOM 973 O O . THR A 1 115 ? -9.661 -14.110 4.793 1.00 91.81 115 THR A O 1
ATOM 976 N N . ASP A 1 116 ? -10.281 -15.716 3.372 1.00 82.81 116 ASP A N 1
ATOM 977 C CA . ASP A 1 116 ? -9.094 -15.562 2.521 1.00 82.81 116 ASP A CA 1
ATOM 978 C C . ASP A 1 116 ? -9.086 -14.238 1.733 1.00 82.81 116 ASP A C 1
ATOM 980 O O . ASP A 1 116 ? -8.086 -13.899 1.113 1.00 82.81 116 ASP A O 1
ATOM 984 N N . ILE A 1 117 ? -10.200 -13.492 1.709 1.00 87.25 117 ILE A N 1
ATOM 985 C CA . ILE A 1 117 ? -10.372 -12.286 0.879 1.00 87.25 117 ILE A CA 1
ATOM 986 C C . ILE A 1 117 ? -10.552 -11.023 1.723 1.00 87.25 117 ILE A C 1
ATOM 988 O O . ILE A 1 117 ? -10.128 -9.933 1.325 1.00 87.25 117 ILE A O 1
ATOM 992 N N . THR A 1 118 ? -11.249 -11.141 2.848 1.00 95.31 118 THR A N 1
ATOM 993 C CA . THR A 1 118 ? -11.679 -9.999 3.655 1.00 95.31 118 THR A CA 1
ATOM 994 C C . THR A 1 118 ? -11.289 -10.168 5.106 1.00 95.31 118 THR A C 1
ATOM 996 O O . THR A 1 118 ? -11.352 -11.274 5.628 1.00 95.31 118 THR A O 1
ATOM 999 N N . LEU A 1 119 ? -10.998 -9.060 5.777 1.00 97.69 119 LEU A N 1
ATOM 1000 C CA . LEU A 1 119 ? -10.782 -9.018 7.219 1.00 97.69 119 LEU A CA 1
ATOM 1001 C C . LEU A 1 119 ? -11.545 -7.845 7.824 1.00 97.69 119 LEU A C 1
ATOM 1003 O O . LEU A 1 119 ? -11.570 -6.754 7.257 1.00 97.69 119 LEU A O 1
ATOM 1007 N N . ILE A 1 120 ? -12.145 -8.080 8.986 1.00 98.44 120 ILE A N 1
ATOM 1008 C CA . ILE A 1 120 ? -12.672 -7.063 9.890 1.00 98.44 120 ILE A CA 1
ATOM 1009 C C . ILE A 1 120 ? -11.960 -7.251 11.226 1.00 98.44 120 ILE A C 1
ATOM 1011 O O . ILE A 1 120 ? -12.041 -8.311 11.844 1.00 98.44 120 ILE A O 1
ATOM 1015 N N . SER A 1 121 ? -11.289 -6.208 11.699 1.00 98.44 121 SER A N 1
ATOM 1016 C CA . SER A 1 121 ? -10.637 -6.196 13.004 1.00 98.44 121 SER A CA 1
ATOM 1017 C C . SER A 1 121 ? -10.992 -4.931 13.770 1.00 98.44 121 SER A C 1
ATOM 1019 O O . SER A 1 121 ? -11.176 -3.862 13.189 1.00 98.44 121 SER A O 1
ATOM 1021 N N . ARG A 1 122 ? -11.101 -5.047 15.092 1.00 98.62 122 ARG A N 1
ATOM 1022 C CA . ARG A 1 122 ? -11.170 -3.905 16.006 1.00 98.62 122 ARG A CA 1
ATOM 1023 C C . ARG A 1 122 ? -10.006 -4.027 16.967 1.00 98.62 122 ARG A C 1
ATOM 1025 O O . ARG A 1 122 ? -9.971 -4.970 17.758 1.00 98.62 122 ARG A O 1
ATOM 1032 N N . ILE A 1 123 ? -9.069 -3.091 16.892 1.00 98.25 123 ILE A N 1
ATOM 1033 C CA . ILE A 1 123 ? -7.918 -3.029 17.792 1.00 98.25 123 ILE A CA 1
ATOM 1034 C C . ILE A 1 123 ? -8.007 -1.778 18.654 1.00 98.25 123 ILE A C 1
ATOM 1036 O O . ILE A 1 123 ? -8.269 -0.694 18.146 1.00 98.25 123 ILE A O 1
ATOM 1040 N N . GLY A 1 124 ? -7.852 -1.901 19.965 1.00 96.62 124 GLY A N 1
ATOM 1041 C CA . GLY A 1 124 ? -8.098 -0.765 20.846 1.00 96.62 124 GLY A CA 1
ATOM 1042 C C . GLY A 1 124 ? -7.898 -1.060 22.318 1.00 96.62 124 GLY A C 1
ATOM 1043 O O . GLY A 1 124 ? -7.352 -2.092 22.703 1.00 96.62 124 GLY A O 1
ATOM 1044 N N . ILE A 1 125 ? -8.355 -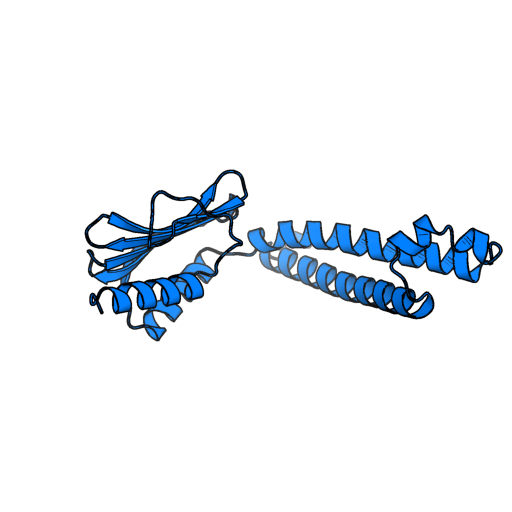0.126 23.142 1.00 94.62 125 ILE A N 1
ATOM 1045 C CA . ILE A 1 125 ? -8.179 -0.155 24.599 1.00 94.62 125 ILE A CA 1
ATOM 1046 C C . ILE A 1 125 ? -9.425 -0.745 25.258 1.00 94.62 125 ILE A C 1
ATOM 1048 O O . ILE A 1 125 ? -9.330 -1.535 26.202 1.00 94.62 125 ILE A O 1
ATOM 1052 N N . SER A 1 126 ? -10.596 -0.402 24.719 1.00 96.12 126 SER A N 1
ATOM 1053 C CA . SER A 1 126 ? -11.907 -0.847 25.181 1.00 96.12 126 SER A CA 1
ATOM 1054 C C . SER A 1 126 ? -12.878 -0.958 24.004 1.00 96.12 126 SER A C 1
ATOM 1056 O O . SER A 1 126 ? -12.603 -0.474 22.908 1.00 96.12 126 SER A O 1
ATOM 1058 N N . LEU A 1 127 ? -14.049 -1.556 24.233 1.00 94.69 127 LEU A N 1
ATOM 1059 C CA . LEU A 1 127 ? -15.118 -1.619 23.227 1.00 94.69 127 LEU A CA 1
ATOM 1060 C C . LEU A 1 127 ? -15.665 -0.240 22.826 1.00 94.69 127 LEU A C 1
ATOM 1062 O O . LEU A 1 127 ? -16.342 -0.144 21.808 1.00 94.69 127 LEU A O 1
ATOM 1066 N N . GLU A 1 128 ? -15.365 0.807 23.595 1.00 96.94 128 GLU A N 1
ATOM 1067 C CA . GLU A 1 128 ? -15.750 2.181 23.276 1.00 96.94 128 GLU A CA 1
ATOM 1068 C C . GLU A 1 128 ? -14.650 2.957 22.550 1.00 96.94 128 GLU A C 1
ATOM 1070 O O . GLU A 1 128 ? -14.970 3.942 21.902 1.00 96.94 128 GLU A O 1
ATOM 1075 N N . ILE A 1 129 ? -13.381 2.539 22.641 1.00 98.00 129 ILE A N 1
ATOM 1076 C CA . ILE A 1 129 ? -12.235 3.245 22.053 1.00 98.00 129 ILE A CA 1
ATOM 1077 C C . ILE A 1 129 ? -11.378 2.250 21.271 1.00 98.00 129 ILE A C 1
ATOM 1079 O O . ILE A 1 129 ? -10.568 1.505 21.844 1.00 98.00 129 ILE A O 1
ATOM 1083 N N . PHE A 1 130 ? -11.552 2.246 19.950 1.00 98.56 130 PHE A N 1
ATOM 1084 C CA . PHE A 1 130 ? -10.861 1.319 19.061 1.00 98.56 130 PHE A CA 1
ATOM 1085 C C . PHE A 1 130 ? -10.691 1.857 17.642 1.00 98.56 130 PHE A C 1
ATOM 1087 O O . PHE A 1 130 ? -11.477 2.661 17.151 1.00 98.56 130 PHE A O 1
ATOM 1094 N N . VAL A 1 131 ? -9.683 1.339 16.954 1.00 98.56 131 VAL A N 1
ATOM 1095 C CA . VAL A 1 131 ? -9.521 1.441 15.509 1.00 98.56 131 VAL A CA 1
ATOM 1096 C C . VAL A 1 131 ? -10.219 0.251 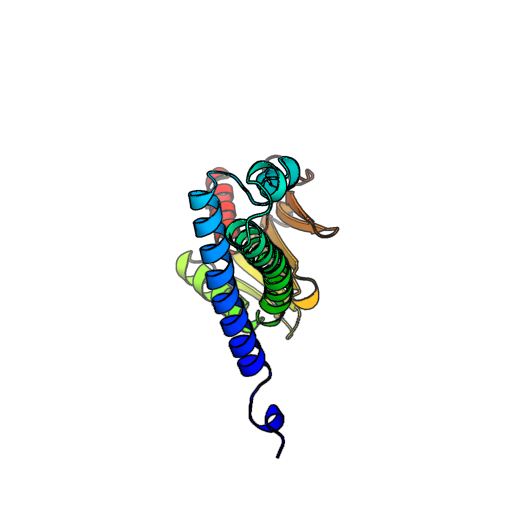14.855 1.00 98.56 131 VAL A C 1
ATOM 1098 O O . VAL A 1 131 ? -9.896 -0.909 15.119 1.00 98.56 131 VAL A O 1
ATOM 1101 N N . HIS A 1 132 ? -11.197 0.540 14.006 1.00 98.56 132 HIS A N 1
ATOM 1102 C CA . HIS A 1 132 ? -11.815 -0.406 13.092 1.00 98.56 132 HIS A CA 1
ATOM 1103 C C . HIS A 1 132 ? -10.954 -0.520 11.835 1.00 98.56 132 HIS A C 1
ATOM 1105 O O . HIS A 1 132 ? -10.674 0.491 11.200 1.00 98.56 132 HIS A O 1
ATOM 1111 N N . VAL A 1 133 ? -10.577 -1.738 11.458 1.00 98.38 133 VAL A N 1
ATOM 1112 C CA . VAL A 1 133 ? -9.818 -2.041 10.242 1.00 98.38 133 VAL A CA 1
ATOM 1113 C C . VAL A 1 133 ? -10.646 -2.985 9.382 1.00 98.38 133 VAL A C 1
ATOM 1115 O O . VAL A 1 133 ? -10.995 -4.081 9.820 1.00 98.38 133 VAL A O 1
ATOM 1118 N N . TYR A 1 134 ? -10.943 -2.568 8.156 1.00 97.88 134 TYR A N 1
ATOM 1119 C CA . TYR A 1 134 ? -11.563 -3.398 7.131 1.00 97.88 134 TYR A CA 1
ATOM 1120 C C . TYR A 1 134 ? -10.610 -3.568 5.954 1.00 97.88 134 TYR A C 1
ATOM 1122 O O . TYR A 1 134 ? -10.152 -2.582 5.380 1.00 97.88 134 TYR A O 1
ATOM 1130 N N . VAL A 1 135 ? -10.369 -4.810 5.549 1.00 95.56 135 VAL A N 1
ATOM 1131 C CA . VAL A 1 135 ? -9.553 -5.134 4.378 1.00 95.56 135 VAL A CA 1
ATOM 1132 C C . VAL A 1 135 ? -10.355 -5.952 3.378 1.00 95.56 135 VAL A C 1
ATOM 1134 O O . VAL A 1 135 ? -11.109 -6.852 3.747 1.00 95.56 135 VAL A O 1
ATOM 1137 N N . ASN A 1 136 ? -10.150 -5.662 2.095 1.00 93.56 136 ASN A N 1
ATOM 1138 C CA . ASN A 1 136 ? -10.563 -6.496 0.978 1.00 93.56 136 ASN A CA 1
ATOM 1139 C C . ASN A 1 136 ? -9.425 -6.574 -0.048 1.00 93.56 136 ASN A C 1
ATOM 1141 O O . ASN A 1 136 ? -9.225 -5.632 -0.820 1.00 93.56 136 ASN A O 1
ATOM 1145 N N . ILE A 1 137 ? -8.706 -7.701 -0.077 1.00 89.00 137 ILE A N 1
ATOM 1146 C CA . ILE A 1 137 ? -7.520 -7.863 -0.935 1.00 89.00 137 ILE A CA 1
ATOM 1147 C C . ILE A 1 137 ? -7.888 -7.830 -2.423 1.00 89.00 137 ILE A C 1
ATOM 1149 O O . ILE A 1 137 ? -7.197 -7.205 -3.219 1.00 89.00 137 ILE A O 1
ATOM 1153 N N . LYS A 1 138 ? -9.041 -8.405 -2.805 1.00 85.56 138 LYS A N 1
ATOM 1154 C CA . LYS A 1 138 ? -9.511 -8.430 -4.203 1.00 85.56 138 LYS A CA 1
ATOM 1155 C C . LYS A 1 138 ? -9.864 -7.044 -4.738 1.00 85.56 138 LYS A C 1
ATOM 1157 O O . LYS A 1 138 ? -9.820 -6.833 -5.943 1.00 85.56 138 LYS A O 1
ATOM 1162 N N . LYS A 1 139 ? -10.265 -6.125 -3.858 1.00 87.25 139 LYS A N 1
ATOM 1163 C CA . LYS A 1 139 ? -10.578 -4.730 -4.204 1.00 87.25 139 LYS A CA 1
ATOM 1164 C C . LYS A 1 139 ? -9.425 -3.772 -3.895 1.00 87.25 139 LYS A C 1
ATOM 1166 O O . LYS A 1 139 ? -9.610 -2.561 -4.023 1.00 87.25 139 LYS A O 1
ATOM 1171 N N . GLU A 1 140 ? -8.277 -4.295 -3.457 1.00 87.19 140 GLU A N 1
ATOM 1172 C CA . GLU A 1 140 ? -7.117 -3.507 -3.028 1.00 87.19 140 GLU A CA 1
ATOM 1173 C C . GLU A 1 140 ? -7.518 -2.402 -2.034 1.00 87.19 140 GLU A C 1
ATOM 1175 O O . GLU A 1 140 ? -7.155 -1.234 -2.190 1.00 87.19 140 GLU A O 1
ATOM 1180 N N . LYS A 1 141 ? -8.385 -2.744 -1.074 1.00 91.44 141 LYS A N 1
ATOM 1181 C CA . LYS A 1 141 ? -9.066 -1.784 -0.199 1.00 91.44 141 LYS A CA 1
ATOM 1182 C C . LYS A 1 141 ? -8.689 -2.026 1.254 1.00 91.44 141 LYS A C 1
ATOM 1184 O O . LYS A 1 141 ? -8.929 -3.118 1.765 1.00 91.44 141 LYS A O 1
ATOM 1189 N N . VAL A 1 142 ? -8.190 -0.981 1.908 1.00 94.56 142 VAL A N 1
ATOM 1190 C CA . VAL A 1 142 ? -7.964 -0.925 3.355 1.00 94.56 142 VAL A CA 1
ATOM 1191 C C . VAL A 1 142 ? -8.683 0.309 3.889 1.00 94.56 142 VAL A C 1
ATOM 1193 O O . VAL A 1 142 ? -8.301 1.430 3.582 1.00 94.56 142 VAL A O 1
ATOM 1196 N N . ASN A 1 143 ? -9.747 0.108 4.658 1.00 97.31 143 ASN A N 1
ATOM 1197 C CA . ASN A 1 143 ? -10.475 1.186 5.319 1.00 97.31 143 ASN A CA 1
ATOM 1198 C C . ASN A 1 143 ? -10.194 1.142 6.814 1.00 97.31 143 ASN A C 1
ATOM 1200 O O . ASN A 1 143 ? -10.236 0.072 7.424 1.00 97.31 143 ASN A O 1
ATOM 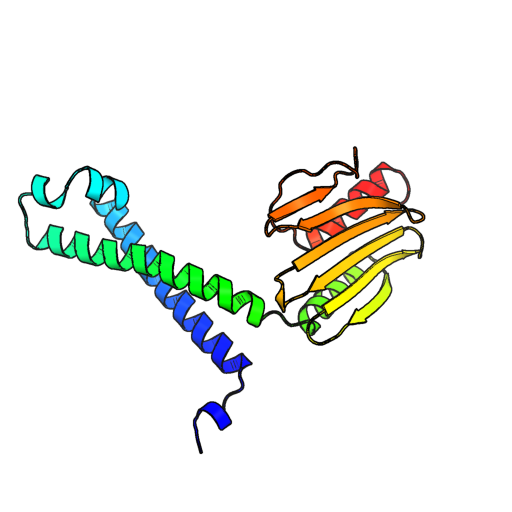1204 N N . MET A 1 144 ? -9.962 2.307 7.404 1.00 98.44 144 MET A N 1
ATOM 1205 C CA . MET A 1 144 ? -9.644 2.446 8.817 1.00 98.44 144 MET A CA 1
ATOM 1206 C C . MET A 1 144 ? -10.474 3.561 9.439 1.00 98.44 144 MET A C 1
ATOM 1208 O O . MET A 1 144 ? -10.706 4.594 8.818 1.00 98.44 144 MET A O 1
ATOM 1212 N N . ALA A 1 145 ? -10.945 3.358 10.663 1.00 98.38 145 ALA A N 1
ATOM 1213 C CA . ALA A 1 145 ? -11.724 4.355 11.384 1.00 98.38 145 ALA A CA 1
ATOM 1214 C C . ALA A 1 145 ? -11.425 4.289 12.881 1.00 98.38 145 ALA A C 1
ATOM 1216 O O . ALA A 1 145 ? -11.550 3.227 13.484 1.00 98.38 145 ALA A O 1
ATOM 1217 N N . LEU A 1 146 ? -11.071 5.417 13.491 1.00 98.56 146 LEU A N 1
ATOM 1218 C CA . LEU A 1 146 ? -11.033 5.561 14.940 1.00 98.56 146 LEU A CA 1
ATOM 1219 C C . LEU A 1 146 ? -12.453 5.817 15.441 1.00 98.56 146 LEU A C 1
ATOM 1221 O O . LEU A 1 146 ? -13.078 6.819 15.079 1.00 98.56 146 LEU A O 1
ATOM 1225 N N . ILE A 1 147 ? -12.939 4.908 16.278 1.00 98.31 147 ILE A N 1
ATOM 1226 C CA . ILE A 1 147 ? -14.259 4.956 16.890 1.00 98.31 147 ILE A CA 1
ATOM 1227 C C . ILE A 1 147 ? -14.109 5.292 18.372 1.00 98.31 147 ILE A C 1
ATOM 1229 O O . ILE A 1 147 ? -13.339 4.639 19.081 1.00 98.31 147 ILE A O 1
ATOM 1233 N N . VAL A 1 148 ? -14.864 6.292 18.825 1.00 97.81 148 VAL A N 1
ATOM 1234 C CA . VAL A 1 148 ? -14.986 6.687 20.231 1.00 97.81 148 VAL A CA 1
ATOM 1235 C C . VAL A 1 148 ? -16.465 6.761 20.591 1.00 97.81 148 VAL A C 1
ATOM 1237 O O . VAL A 1 148 ? -17.218 7.505 19.970 1.00 97.81 148 VAL A O 1
ATOM 1240 N N . SER A 1 149 ? -16.891 5.962 21.570 1.00 95.69 149 SER A N 1
ATOM 1241 C CA . SER A 1 149 ? -18.277 5.894 22.061 1.00 95.69 149 SER A CA 1
ATOM 1242 C C . SER A 1 149 ? -19.315 5.701 20.943 1.00 95.69 149 SER A C 1
ATOM 1244 O O . SER A 1 149 ? -20.411 6.248 20.987 1.00 95.69 149 SER A O 1
ATOM 1246 N N . GLY A 1 150 ? -18.959 4.902 19.930 1.00 95.31 150 GLY A N 1
ATOM 1247 C CA . GLY A 1 150 ? -19.812 4.586 18.778 1.00 95.31 150 GLY A CA 1
ATOM 1248 C C . GLY A 1 150 ? -19.694 5.553 17.597 1.00 95.31 150 GLY A C 1
ATOM 1249 O O . GLY A 1 150 ? -20.156 5.218 16.510 1.00 95.31 150 GLY A O 1
ATOM 1250 N N . GLU A 1 151 ? -19.011 6.685 17.764 1.00 95.88 151 GLU A N 1
ATOM 1251 C CA . GLU A 1 151 ? -18.842 7.698 16.723 1.00 95.88 151 GLU A CA 1
ATOM 1252 C C . GLU A 1 151 ? -17.482 7.582 16.033 1.00 95.88 151 GLU A C 1
ATOM 1254 O O . GLU A 1 151 ? -16.445 7.412 16.680 1.00 95.88 151 GLU A O 1
ATOM 1259 N N . ARG A 1 152 ? -17.465 7.714 14.701 1.00 96.88 152 ARG A N 1
ATOM 1260 C CA . ARG A 1 152 ? -16.215 7.831 13.940 1.00 96.88 152 ARG A CA 1
ATOM 1261 C C . ARG A 1 152 ? -15.669 9.243 14.088 1.00 96.88 152 ARG A C 1
ATOM 1263 O O . ARG A 1 152 ? -16.192 10.174 13.480 1.00 96.88 152 ARG A O 1
ATOM 1270 N N . ILE A 1 153 ? -14.560 9.371 14.804 1.00 97.31 153 ILE A N 1
ATOM 1271 C CA . ILE A 1 153 ? -13.887 10.658 14.999 1.00 97.31 153 ILE A CA 1
ATOM 1272 C C . ILE A 1 153 ? -12.687 10.857 14.075 1.00 97.31 153 ILE A C 1
ATOM 1274 O O . ILE A 1 153 ? -12.189 11.961 14.005 1.00 97.31 153 ILE A O 1
ATOM 1278 N N . TYR A 1 154 ? -12.190 9.825 13.390 1.00 98.19 154 TYR A N 1
ATOM 1279 C CA . TYR A 1 154 ? -11.106 9.926 12.403 1.00 98.19 154 TYR A CA 1
ATOM 1280 C C . TYR A 1 154 ? -11.166 8.722 11.457 1.00 98.19 154 TYR A C 1
ATOM 1282 O O . TYR A 1 154 ? -11.586 7.645 11.884 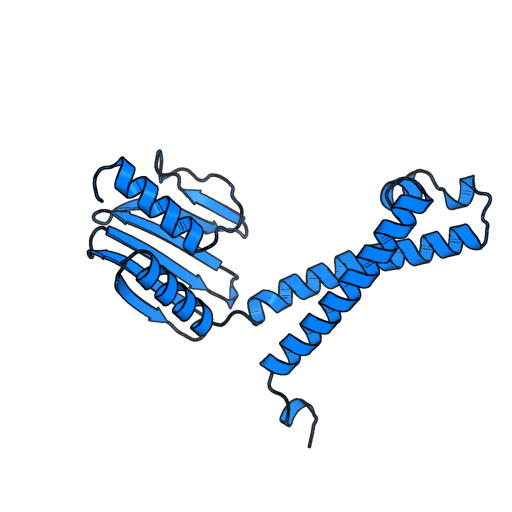1.00 98.19 154 TYR A O 1
ATOM 1290 N N . GLY A 1 155 ? -10.775 8.854 10.190 1.00 97.25 155 GLY A N 1
ATOM 1291 C CA . GLY A 1 155 ? -10.811 7.716 9.271 1.00 97.25 155 GLY A CA 1
ATOM 1292 C C . GLY A 1 155 ? -10.060 7.902 7.961 1.00 97.25 155 GLY A C 1
ATOM 1293 O O . GLY A 1 155 ? -9.804 9.018 7.531 1.00 97.25 155 GLY A O 1
ATOM 1294 N N . ILE A 1 156 ? -9.744 6.775 7.334 1.00 97.19 156 ILE A N 1
ATOM 1295 C CA . ILE A 1 156 ? -9.225 6.658 5.974 1.00 97.19 156 ILE A CA 1
ATOM 1296 C C . ILE A 1 156 ? -10.127 5.674 5.237 1.00 97.19 156 ILE A C 1
ATOM 1298 O O . ILE A 1 156 ? -10.350 4.554 5.710 1.00 97.19 156 ILE A O 1
ATOM 1302 N N . ASP A 1 157 ? -10.644 6.068 4.083 1.00 94.62 157 ASP A N 1
ATOM 1303 C CA . ASP A 1 157 ? -11.448 5.199 3.237 1.00 94.62 157 ASP A CA 1
ATOM 1304 C C . ASP A 1 157 ? -10.937 5.153 1.799 1.00 94.62 157 ASP A C 1
ATOM 1306 O O . ASP A 1 157 ? -10.240 6.044 1.328 1.00 94.62 157 ASP A O 1
ATOM 1310 N N . LYS A 1 158 ? -11.260 4.060 1.101 1.00 92.31 158 LYS A N 1
ATOM 1311 C CA . LYS A 1 158 ? -11.117 3.953 -0.350 1.00 92.31 158 LYS A CA 1
ATOM 1312 C C . LYS A 1 158 ? -12.497 3.927 -0.998 1.00 92.31 158 LYS A C 1
ATOM 1314 O O . LYS A 1 158 ? -13.233 2.930 -0.875 1.00 92.31 158 LYS A O 1
ATOM 1319 N N . GLU A 1 159 ? -12.814 4.994 -1.724 1.00 86.56 159 GLU A N 1
ATOM 1320 C CA . GLU A 1 159 ? -14.041 5.170 -2.504 1.00 86.56 159 GLU A CA 1
ATOM 1321 C C . GLU A 1 159 ? -13.708 5.611 -3.932 1.00 86.56 159 GLU A C 1
ATOM 1323 O O . GLU A 1 159 ? -12.796 6.397 -4.165 1.00 86.56 159 GLU A O 1
ATOM 1328 N N . GLY A 1 160 ? -14.395 5.046 -4.929 1.00 81.38 160 GLY A N 1
ATOM 1329 C CA . GLY A 1 160 ? -14.163 5.398 -6.339 1.00 81.38 160 GLY A CA 1
ATOM 1330 C C . GLY A 1 160 ? -12.758 5.086 -6.885 1.00 81.38 160 GLY A C 1
ATOM 1331 O O . GLY A 1 160 ? -12.454 5.475 -8.005 1.00 81.38 160 GLY A O 1
ATOM 1332 N N . GLY A 1 161 ? -11.914 4.375 -6.129 1.00 81.44 161 GLY A N 1
ATOM 1333 C CA . GLY A 1 161 ? -10.520 4.085 -6.490 1.00 81.44 161 GLY A CA 1
ATOM 1334 C C . GLY A 1 161 ? -9.491 5.022 -5.850 1.00 81.44 161 GLY A C 1
ATOM 1335 O O . GLY A 1 161 ? -8.308 4.689 -5.874 1.00 81.44 161 GLY A O 1
ATOM 1336 N N . SER A 1 162 ? -9.936 6.106 -5.213 1.00 87.50 162 SER A N 1
ATOM 1337 C CA . SER A 1 162 ? -9.095 7.067 -4.495 1.00 87.50 162 SER A CA 1
ATOM 1338 C C . SER A 1 162 ? -9.216 6.883 -2.985 1.00 87.50 162 SER A C 1
ATOM 1340 O O . SER A 1 162 ? -10.243 6.403 -2.495 1.00 87.50 162 SER A O 1
ATOM 1342 N N . TYR A 1 163 ? -8.157 7.239 -2.257 1.00 92.31 163 TYR A N 1
ATOM 1343 C CA . TYR A 1 163 ? -8.186 7.289 -0.800 1.00 92.31 163 TYR A CA 1
ATOM 1344 C C . TYR A 1 163 ? -8.603 8.683 -0.328 1.00 92.31 163 TYR A C 1
ATOM 1346 O O . TYR A 1 163 ? -8.095 9.682 -0.842 1.00 92.31 163 TYR A O 1
ATOM 1354 N N . HIS A 1 164 ? -9.481 8.747 0.672 1.00 94.31 164 HIS A N 1
ATOM 1355 C CA . HIS A 1 164 ? -9.833 9.993 1.342 1.00 94.31 164 HIS A CA 1
ATOM 1356 C C . HIS A 1 164 ? -9.621 9.876 2.850 1.00 94.31 164 HIS A C 1
ATOM 1358 O O . HIS A 1 164 ? -9.808 8.828 3.470 1.00 94.31 164 HIS A O 1
ATOM 1364 N N . GLU A 1 165 ? -9.212 10.989 3.443 1.00 95.56 165 GLU A N 1
ATOM 1365 C CA . GLU A 1 165 ? -9.130 11.191 4.876 1.00 95.56 165 GLU A CA 1
ATOM 1366 C C . GLU A 1 165 ? -10.396 11.880 5.383 1.00 95.56 165 GLU A C 1
ATOM 1368 O O . GLU A 1 165 ? -10.846 12.897 4.844 1.00 95.56 165 GLU A O 1
ATOM 1373 N N . HIS A 1 166 ? -10.931 11.328 6.466 1.00 94.06 166 HIS A N 1
ATOM 1374 C CA . HIS A 1 166 ? -11.924 11.936 7.332 1.00 94.06 166 HIS A CA 1
ATOM 1375 C C . HIS A 1 166 ? -11.202 12.529 8.545 1.00 94.06 166 HIS A C 1
ATOM 1377 O O . HIS A 1 166 ? -10.922 11.796 9.500 1.00 94.06 166 HIS A O 1
ATOM 1383 N N . PRO A 1 167 ? -10.857 13.827 8.517 1.00 93.19 167 PRO A N 1
ATOM 1384 C CA . PRO A 1 167 ? -10.011 14.441 9.531 1.00 93.19 167 PRO A CA 1
ATOM 1385 C C . PRO A 1 167 ? -10.733 14.529 10.872 1.00 93.19 167 PRO A C 1
ATOM 1387 O O . PRO A 1 167 ? -11.956 14.656 10.930 1.00 93.19 167 PRO A O 1
ATOM 1390 N N . PHE A 1 168 ? -9.967 14.549 11.960 1.00 93.94 168 PHE A N 1
ATOM 1391 C CA . PHE A 1 168 ? -10.552 14.617 13.295 1.00 93.94 168 PHE A CA 1
ATOM 1392 C C . PHE A 1 168 ? -11.344 15.897 13.552 1.00 93.94 168 PHE A C 1
ATOM 1394 O O . PHE A 1 168 ? -12.384 15.879 14.204 1.00 93.94 168 PHE A O 1
ATOM 1401 N N . GLU A 1 169 ? -10.863 17.020 13.029 1.00 91.12 169 GLU A N 1
ATOM 1402 C CA . GLU A 1 169 ? -11.498 18.322 13.206 1.00 91.12 169 GLU A CA 1
ATOM 1403 C C . GLU A 1 169 ? -12.872 18.387 12.518 1.00 91.12 169 GLU A C 1
ATOM 1405 O O . GLU A 1 169 ? -13.718 19.191 12.907 1.00 91.12 169 GLU A O 1
ATOM 1410 N N . ASN A 1 170 ? -13.100 17.555 11.493 1.00 90.62 170 ASN A N 1
ATOM 1411 C CA . ASN A 1 170 ? -14.384 17.434 10.809 1.00 90.62 170 ASN A CA 1
ATOM 1412 C C . ASN A 1 170 ? -14.517 16.055 10.130 1.00 90.62 170 ASN A C 1
ATOM 1414 O O . ASN A 1 170 ? -14.220 15.937 8.935 1.00 90.62 170 ASN A O 1
ATOM 1418 N N . PRO A 1 171 ? -15.017 15.030 10.844 1.00 90.06 171 PRO A N 1
ATOM 1419 C CA . PRO A 1 171 ? -15.086 13.662 10.324 1.00 90.06 171 PRO A CA 1
ATOM 1420 C C . PRO A 1 171 ? -16.029 13.473 9.128 1.00 90.06 171 PRO A C 1
ATOM 1422 O O . PRO A 1 171 ? -16.007 12.418 8.496 1.00 90.06 171 PRO A O 1
ATOM 1425 N N . SER A 1 172 ? -16.868 14.463 8.812 1.00 88.94 172 SER A N 1
ATOM 1426 C CA . SER A 1 172 ? -17.755 14.454 7.640 1.00 88.94 172 SER A CA 1
ATOM 1427 C C . SER A 1 172 ? -17.082 14.990 6.375 1.00 88.94 172 SER A C 1
ATOM 1429 O O . SER A 1 172 ? -17.638 14.868 5.285 1.00 88.94 172 SER A O 1
ATOM 1431 N N . ARG A 1 173 ? -15.906 15.614 6.497 1.00 90.50 173 ARG A N 1
ATOM 1432 C CA . ARG A 1 173 ? -15.129 16.092 5.352 1.00 90.50 173 ARG A CA 1
ATOM 1433 C C . ARG A 1 173 ? -14.398 14.921 4.688 1.00 90.50 173 ARG A C 1
ATOM 1435 O O . ARG A 1 173 ? -14.008 13.978 5.368 1.00 90.50 173 ARG A O 1
ATOM 1442 N N . HIS A 1 174 ? -14.191 15.031 3.378 1.00 90.31 174 HIS A N 1
ATOM 1443 C CA . HIS A 1 174 ? -13.288 14.176 2.609 1.00 90.31 174 HIS A CA 1
ATOM 1444 C C . HIS A 1 174 ? -12.108 15.027 2.140 1.00 90.31 174 HIS A C 1
ATOM 1446 O O . HIS A 1 174 ? -12.309 16.102 1.564 1.00 90.31 174 HIS A O 1
ATOM 1452 N N . ILE A 1 175 ? -10.891 14.583 2.436 1.00 92.94 175 ILE A N 1
ATOM 1453 C CA . ILE A 1 175 ? -9.649 15.201 1.969 1.00 92.94 175 ILE A CA 1
ATOM 1454 C C . ILE A 1 175 ? -8.889 14.143 1.175 1.00 92.94 175 ILE A C 1
ATOM 1456 O O . ILE A 1 175 ? -8.630 13.069 1.707 1.00 92.94 175 ILE A O 1
ATOM 1460 N N . ASP A 1 176 ? -8.543 14.429 -0.079 1.00 92.56 176 ASP A N 1
ATOM 1461 C CA . ASP A 1 176 ? -7.761 13.499 -0.899 1.00 92.56 176 ASP A CA 1
ATOM 1462 C C . ASP A 1 176 ? -6.444 13.144 -0.205 1.00 92.56 176 ASP A C 1
ATOM 1464 O O . ASP A 1 176 ? -5.710 14.020 0.261 1.00 92.56 176 ASP A O 1
ATOM 1468 N N . THR A 1 177 ? -6.138 11.851 -0.155 1.00 90.94 177 THR A N 1
ATOM 1469 C CA . THR A 1 177 ? -4.913 11.344 0.458 1.00 90.94 177 THR A CA 1
ATOM 1470 C C . THR A 1 177 ? -4.376 10.128 -0.297 1.00 90.94 177 THR A C 1
ATOM 1472 O O . THR A 1 177 ? -5.013 9.580 -1.198 1.00 90.94 177 THR A O 1
ATOM 1475 N N . GLY A 1 178 ? -3.149 9.733 0.034 1.00 88.19 178 GLY A N 1
ATOM 1476 C CA . GLY A 1 178 ? -2.566 8.478 -0.425 1.00 88.19 178 GLY A CA 1
ATOM 1477 C C . GLY A 1 178 ? -3.039 7.293 0.415 1.00 88.19 178 GLY A C 1
ATOM 1478 O O . GLY A 1 178 ? -3.780 7.435 1.384 1.00 88.19 178 GLY A O 1
ATOM 1479 N N . GLN A 1 179 ? -2.561 6.101 0.071 1.00 88.12 179 GLN A N 1
ATOM 1480 C CA . GLN A 1 179 ? -2.690 4.966 0.978 1.00 88.12 179 GLN A CA 1
ATOM 1481 C C . GLN A 1 179 ? -1.915 5.257 2.272 1.00 88.12 179 GLN A C 1
ATOM 1483 O O . GLN A 1 179 ? -0.754 5.661 2.220 1.00 88.12 179 GLN A O 1
ATOM 1488 N N . VAL A 1 180 ? -2.564 5.036 3.414 1.00 92.31 180 VAL A N 1
ATOM 1489 C CA . VAL A 1 180 ? -1.959 5.138 4.746 1.00 92.31 180 VAL A CA 1
ATOM 1490 C C . VAL A 1 180 ? -1.741 3.729 5.284 1.00 92.31 180 VAL A C 1
ATOM 1492 O O . VAL A 1 180 ? -2.647 2.895 5.217 1.00 92.31 180 VAL A O 1
ATOM 1495 N N . GLU A 1 181 ? -0.550 3.461 5.814 1.00 94.44 181 GLU A N 1
ATOM 1496 C CA . GLU A 1 181 ? -0.242 2.176 6.438 1.00 94.44 181 GLU A CA 1
ATOM 1497 C C . GLU A 1 181 ? -1.007 2.006 7.760 1.00 94.44 181 GLU A C 1
ATOM 1499 O O . GLU A 1 181 ? -1.284 2.972 8.475 1.00 94.44 181 GLU A O 1
ATOM 1504 N N . ILE A 1 182 ? -1.346 0.759 8.112 1.00 96.38 182 ILE A N 1
ATOM 1505 C CA . ILE A 1 182 ? -2.161 0.467 9.307 1.00 96.38 182 ILE A CA 1
ATOM 1506 C C . ILE A 1 182 ? -1.491 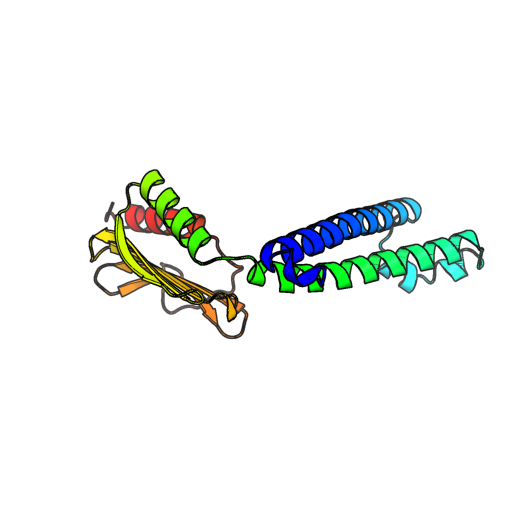1.006 10.576 1.00 96.38 182 ILE A C 1
ATOM 1508 O O . ILE A 1 182 ? -2.160 1.570 11.442 1.00 96.38 182 ILE A O 1
ATOM 1512 N N . GLU A 1 183 ? -0.171 0.849 10.688 1.00 97.31 183 GLU A N 1
ATOM 1513 C CA . GLU A 1 183 ? 0.580 1.324 11.849 1.00 97.31 183 GLU A CA 1
ATOM 1514 C C . GLU A 1 183 ? 0.575 2.856 11.955 1.00 97.31 183 GLU A C 1
ATOM 1516 O O . GLU A 1 183 ? 0.298 3.381 13.034 1.00 97.31 183 GLU A O 1
ATOM 1521 N N . ASP A 1 184 ? 0.768 3.575 10.846 1.00 97.50 184 ASP A N 1
ATOM 1522 C CA . ASP A 1 184 ? 0.728 5.042 10.825 1.00 97.50 184 ASP A CA 1
ATOM 1523 C C . ASP A 1 184 ? -0.649 5.571 11.250 1.00 97.50 184 ASP A C 1
ATOM 1525 O O . ASP A 1 184 ? -0.750 6.498 12.061 1.00 97.50 184 ASP A O 1
ATOM 1529 N N . PHE A 1 185 ? -1.726 4.935 10.777 1.00 98.19 185 PHE A N 1
ATOM 1530 C CA . PHE A 1 185 ? -3.086 5.272 11.199 1.00 98.19 185 PHE A CA 1
ATOM 1531 C C . PHE A 1 185 ? -3.303 5.031 12.701 1.00 98.19 185 PHE A C 1
ATOM 1533 O O . PHE A 1 185 ? -3.952 5.836 13.377 1.00 98.19 185 PHE A O 1
ATOM 1540 N N . VAL A 1 186 ? -2.762 3.937 13.248 1.00 98.31 186 VAL A N 1
ATOM 1541 C CA . VAL A 1 186 ? -2.840 3.630 14.684 1.00 98.31 186 VAL A CA 1
ATOM 1542 C C . VAL A 1 186 ? -2.075 4.663 15.505 1.00 98.31 186 VAL A C 1
ATOM 1544 O O . VAL A 1 186 ? -2.630 5.182 16.471 1.00 98.31 186 VAL A O 1
ATOM 1547 N N . ILE A 1 187 ? -0.851 5.023 15.108 1.00 98.25 187 ILE A N 1
ATOM 1548 C CA . ILE A 1 187 ? -0.068 6.075 15.773 1.00 98.25 187 ILE A CA 1
ATOM 1549 C C . ILE A 1 187 ? -0.860 7.382 15.777 1.00 98.25 187 ILE A C 1
ATOM 1551 O O . ILE A 1 187 ? -1.057 7.978 16.838 1.00 98.25 187 ILE A O 1
ATOM 1555 N N . LYS A 1 188 ? -1.395 7.787 14.619 1.00 98.06 188 LYS A N 1
ATOM 1556 C CA . LYS A 1 188 ? -2.191 9.012 14.504 1.00 98.06 188 LYS A CA 1
ATOM 1557 C C . LYS A 1 188 ? -3.438 8.980 15.383 1.00 98.06 188 LYS A C 1
ATOM 1559 O O . LYS A 1 188 ? -3.786 9.974 16.020 1.00 98.06 188 LYS A O 1
ATOM 1564 N N . SER A 1 189 ? -4.087 7.823 15.460 1.00 98.19 189 SER A N 1
ATOM 1565 C CA . SER A 1 189 ? -5.244 7.608 16.323 1.00 98.19 189 SER A CA 1
ATOM 1566 C C . SER A 1 189 ? -4.888 7.775 17.803 1.00 98.19 189 SER A C 1
ATOM 1568 O O . SER A 1 189 ? -5.617 8.440 18.535 1.00 98.19 189 SER A O 1
ATOM 1570 N N . LEU A 1 190 ? -3.747 7.240 18.249 1.00 98.12 190 LEU A N 1
ATOM 1571 C CA . LEU A 1 190 ? -3.265 7.411 19.623 1.00 98.12 190 LEU A CA 1
ATOM 1572 C C . LEU A 1 190 ? -2.906 8.873 19.928 1.00 98.12 190 LEU A C 1
ATOM 1574 O O . LEU A 1 190 ? -3.237 9.370 21.003 1.00 98.12 190 LEU A O 1
ATOM 1578 N N . GLU A 1 191 ? -2.300 9.599 18.984 1.00 98.12 191 GLU A N 1
ATOM 1579 C CA . GLU A 1 191 ? -2.061 11.043 19.129 1.00 98.12 191 GLU A CA 1
ATOM 1580 C C . GLU A 1 191 ? -3.366 11.822 19.334 1.00 98.12 191 GLU A C 1
ATOM 1582 O O . GLU A 1 191 ? -3.446 12.689 20.207 1.00 98.12 191 GLU A O 1
ATOM 1587 N N . ILE A 1 192 ? -4.398 11.500 18.547 1.00 97.94 192 ILE A N 1
ATOM 1588 C CA . ILE A 1 192 ? -5.726 12.109 18.662 1.00 97.94 192 ILE A CA 1
ATOM 1589 C C . ILE A 1 192 ? -6.325 11.822 20.038 1.00 97.94 192 ILE A C 1
ATOM 1591 O O . ILE A 1 192 ? -6.743 12.763 20.710 1.00 97.94 192 ILE A O 1
ATOM 1595 N N . LEU A 1 193 ? -6.326 10.558 20.477 1.00 97.69 193 LEU A N 1
ATOM 1596 C CA . LEU A 1 193 ? -6.860 10.153 21.782 1.00 97.69 193 LEU A CA 1
ATOM 1597 C C . LEU A 1 193 ? -6.150 10.869 22.939 1.00 97.69 193 LEU A C 1
ATOM 1599 O O . LEU A 1 193 ? -6.815 11.339 23.863 1.00 97.69 193 LEU A O 1
ATOM 1603 N N . LYS A 1 194 ? -4.824 11.025 22.851 1.00 97.38 194 LYS A N 1
ATOM 1604 C CA . LYS A 1 194 ? -4.031 11.790 23.821 1.00 97.38 194 LYS A CA 1
ATOM 1605 C C . LYS A 1 194 ? -4.424 13.269 23.830 1.00 97.38 194 LYS A C 1
ATOM 1607 O O . LYS A 1 194 ? -4.546 13.869 24.892 1.00 97.38 194 LYS A O 1
ATOM 1612 N N . ARG A 1 195 ? -4.659 13.872 22.657 1.00 97.31 195 ARG A N 1
ATOM 1613 C CA . ARG A 1 195 ? -5.082 15.282 22.529 1.00 97.31 195 ARG A CA 1
ATOM 1614 C C . ARG A 1 195 ? -6.441 15.552 23.181 1.00 97.31 195 ARG A C 1
ATOM 1616 O O . ARG A 1 195 ? -6.668 16.665 23.646 1.00 97.31 195 ARG A O 1
ATOM 1623 N N . ILE A 1 196 ? -7.328 14.558 23.211 1.00 96.12 196 ILE A N 1
ATOM 1624 C CA . ILE A 1 196 ? -8.657 14.651 23.837 1.00 96.12 196 ILE A CA 1
ATOM 1625 C C . ILE A 1 196 ? -8.731 14.024 25.237 1.00 96.12 196 ILE A C 1
ATOM 1627 O O . ILE A 1 196 ? -9.829 13.850 25.757 1.00 96.12 196 ILE A O 1
ATOM 1631 N N . ASN A 1 197 ? -7.585 13.718 25.860 1.00 95.62 197 ASN A N 1
ATOM 1632 C CA . ASN A 1 197 ? -7.475 13.148 27.210 1.00 95.62 197 ASN A CA 1
ATOM 1633 C C . ASN A 1 197 ? -8.258 11.837 27.416 1.00 95.62 197 ASN A C 1
ATOM 1635 O O . ASN A 1 197 ? -8.805 11.600 28.494 1.00 95.62 197 ASN A O 1
ATOM 1639 N N . LEU A 1 198 ? -8.319 10.983 26.392 1.00 92.81 198 LEU A N 1
ATOM 1640 C CA . LEU A 1 198 ? -8.869 9.629 26.522 1.00 92.81 198 LEU A CA 1
ATOM 1641 C C . LEU A 1 198 ? -7.797 8.570 26.807 1.00 92.81 198 LEU A C 1
ATOM 1643 O O . LEU A 1 198 ? -8.155 7.453 27.185 1.00 92.81 198 LEU A O 1
ATOM 1647 N N . ILE A 1 199 ? -6.514 8.923 26.643 1.00 89.88 199 ILE A N 1
ATOM 1648 C CA . ILE A 1 199 ? -5.329 8.134 27.020 1.00 89.88 199 ILE A CA 1
ATOM 1649 C C . ILE A 1 199 ? -4.181 9.020 27.490 1.00 89.88 199 ILE A C 1
ATOM 1651 O O . ILE A 1 199 ? -4.164 10.213 27.105 1.00 89.88 199 ILE A O 1
#

Secondary structure (DSSP, 8-state):
--GGGTS-HHHHHHHHHHHHHHHHHHHHHHHHHHHHHHTS-HHHHHHTTHHHHTTS-HHHHHHHHHHHHHHHHHHHHHHHHHHHGGGG--HHHHHHHHHHHHHHHT-EEEEEEE-SSEEEEEEEEETTEEEEEEEEGGGTEEEEEEEETTEEEEEEEEETTEEEEE-TT-TT--EEE----HHHHHHHHHHHHHHTT--

Radius of gyration: 23.78 Å; chains: 1; bounding box: 45×53×65 Å

Sequence (199 aa):
MKLVELISEKEIKEAVLGEYEKRLVLYKFTDELLKKKYSMSFKEFGEKNMVKEKGFSWEIEKDAMEWEHAVEGLRYLQEKINKIKPLMMEISEIIQTLKEINKRYGLKILYLDYTDITLISRIGISLEIFVHVYVNIKKEKVNMALIVSGERIYGIDKEGGSYHEHPFENPSRHIDTGQVEIEDFVIKSLEILKRINLI

Organism: NCBI:txid1872076

pLDDT: mean 93.26, std 6.29, range [65.62, 98.62]